Protein AF-A0A6P8ZLH0-F1 (afdb_monomer)

Mean predicted aligned error: 11.88 Å

Foldseek 3Di:
DDDDDDAFFKKDFDPQADPPPDPCQQHVVRAIWGFHDADDDPDPDGWTWTQGPVPSDIDIDHDDPPVVHDRIDTDDRPPPQCPDDPQQEDECQVVLQDPVSLVVVVVCLVVVVLRLHQEYHNQECVSPVVSSLVVLQSNQARHQEYEYEPHDPSSLVSNLPRPNHAYYAYAQDALVRVQSVLVSLNYQYYHYHHPPPRCPVDQDQHALHPSLHAYYADNDPPVSNVLNSLLSCLARYAEYEYAAALDPDRHDLCVLVSVLVSNRDNHAEYEHEQDDPPDPPHDHDPVSVVVSQVSNCVSCVVVVHNHHYYYPPPVVPVVPD

Structure (mmCIF, N/CA/C/O backbone):
data_AF-A0A6P8ZLH0-F1
#
_entry.id   AF-A0A6P8ZLH0-F1
#
loop_
_atom_site.group_PDB
_atom_site.id
_atom_site.type_symbol
_atom_site.label_atom_id
_atom_site.label_alt_id
_atom_site.label_comp_id
_atom_site.label_asym_id
_atom_site.label_entity_id
_atom_site.label_seq_id
_atom_site.pdbx_PDB_ins_code
_atom_site.Cartn_x
_atom_site.Cartn_y
_atom_site.Cartn_z
_atom_site.occupancy
_atom_site.B_iso_or_equiv
_atom_site.auth_seq_id
_atom_site.auth_comp_id
_atom_site.auth_asym_id
_atom_site.auth_atom_id
_atom_site.pdbx_PDB_model_num
ATOM 1 N N . MET A 1 1 ? 32.720 5.799 13.588 1.00 49.38 1 MET A N 1
ATOM 2 C CA . MET A 1 1 ? 33.892 5.180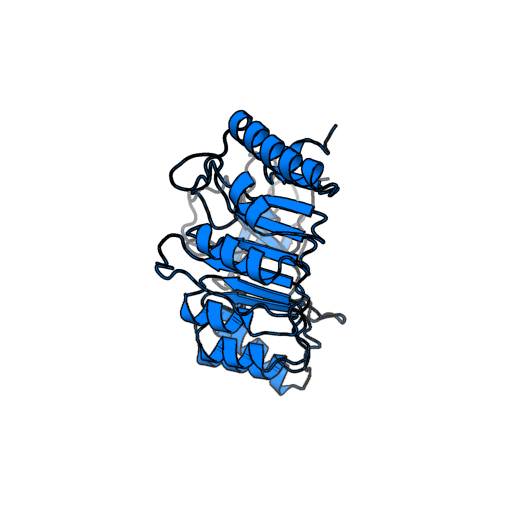 12.921 1.00 49.38 1 MET A CA 1
ATOM 3 C C . MET A 1 1 ? 34.046 5.779 11.532 1.00 49.38 1 MET A C 1
ATOM 5 O O . MET A 1 1 ? 33.046 5.903 10.840 1.00 49.38 1 MET A O 1
ATOM 9 N N . VAL A 1 2 ? 35.257 6.161 11.118 1.00 61.94 2 VAL A N 1
ATOM 10 C CA . VAL A 1 2 ? 35.507 6.667 9.755 1.00 61.94 2 VAL A CA 1
ATOM 11 C C . VAL A 1 2 ? 35.688 5.474 8.816 1.00 61.94 2 VAL A C 1
ATOM 13 O O . VAL A 1 2 ? 36.650 4.717 8.953 1.00 61.94 2 VAL A O 1
ATOM 16 N N . GLN A 1 3 ? 34.758 5.281 7.881 1.00 74.62 3 GLN A N 1
ATOM 17 C CA . GLN A 1 3 ? 34.846 4.210 6.890 1.00 74.62 3 GLN A CA 1
ATOM 18 C C . GLN A 1 3 ? 35.958 4.536 5.879 1.00 74.62 3 GLN A C 1
ATOM 20 O O . GLN A 1 3 ? 35.990 5.622 5.302 1.00 74.62 3 GLN A O 1
ATOM 25 N N . ARG A 1 4 ? 36.914 3.616 5.693 1.00 84.50 4 ARG A N 1
ATOM 26 C CA . ARG A 1 4 ? 38.024 3.790 4.739 1.00 84.50 4 ARG A CA 1
ATOM 27 C C . ARG A 1 4 ? 37.576 3.387 3.336 1.00 84.50 4 ARG A C 1
ATOM 29 O O . ARG A 1 4 ? 37.071 2.281 3.166 1.00 84.50 4 ARG A O 1
ATOM 36 N N . VAL A 1 5 ? 37.828 4.247 2.349 1.00 87.50 5 VAL A N 1
ATOM 37 C CA . VAL A 1 5 ? 37.671 3.922 0.922 1.00 87.50 5 VAL A CA 1
ATOM 38 C C . VAL A 1 5 ? 38.648 2.806 0.545 1.00 87.50 5 VAL A C 1
ATOM 40 O O . VAL A 1 5 ? 39.811 2.837 0.951 1.00 87.50 5 VAL A O 1
ATOM 43 N N . ARG A 1 6 ? 38.179 1.809 -0.208 1.00 92.38 6 ARG A N 1
ATOM 44 C CA . ARG A 1 6 ? 38.973 0.672 -0.701 1.00 92.38 6 ARG A CA 1
ATOM 45 C C . ARG A 1 6 ? 38.648 0.413 -2.171 1.00 92.38 6 ARG A C 1
ATOM 47 O O . ARG A 1 6 ? 37.628 0.887 -2.668 1.00 92.38 6 ARG A O 1
ATOM 54 N N . HIS A 1 7 ? 39.473 -0.382 -2.846 1.00 92.31 7 HIS A N 1
ATOM 55 C CA . HIS A 1 7 ? 39.123 -0.930 -4.157 1.00 92.31 7 HIS A CA 1
ATOM 56 C C . HIS A 1 7 ? 37.729 -1.589 -4.107 1.00 92.31 7 HIS A C 1
ATOM 58 O O . HIS A 1 7 ? 37.423 -2.330 -3.172 1.00 92.31 7 HIS A O 1
ATOM 64 N N . GLY A 1 8 ? 36.872 -1.283 -5.080 1.00 89.69 8 GLY A N 1
ATOM 65 C CA . GLY A 1 8 ? 35.478 -1.725 -5.152 1.00 89.69 8 GLY A CA 1
ATOM 66 C C . GLY A 1 8 ? 34.485 -0.921 -4.304 1.00 89.69 8 GLY A C 1
ATOM 67 O O . GLY A 1 8 ? 33.294 -1.216 -4.339 1.00 89.69 8 GLY A O 1
ATOM 68 N N . SER A 1 9 ? 34.927 0.087 -3.542 1.00 91.50 9 SER A N 1
ATOM 69 C CA . SER A 1 9 ? 34.003 0.988 -2.837 1.00 91.50 9 SER A CA 1
ATOM 70 C C . SER A 1 9 ? 33.141 1.783 -3.817 1.00 91.50 9 SER A C 1
ATOM 72 O O . SER A 1 9 ? 33.631 2.240 -4.852 1.00 91.50 9 SER A O 1
ATOM 74 N N . ARG A 1 10 ? 31.872 1.981 -3.450 1.00 91.81 10 ARG A N 1
ATOM 75 C CA . ARG A 1 10 ? 30.924 2.831 -4.173 1.00 91.81 10 ARG A CA 1
ATOM 76 C C . ARG A 1 10 ? 31.039 4.260 -3.672 1.00 91.81 10 ARG A C 1
ATOM 78 O O . ARG A 1 10 ? 31.053 4.508 -2.464 1.00 91.81 10 ARG A O 1
ATOM 85 N N . VAL A 1 11 ? 31.149 5.198 -4.598 1.00 91.38 11 VAL A N 1
ATOM 86 C CA . VAL A 1 11 ? 31.326 6.615 -4.290 1.00 91.38 11 VAL A CA 1
ATOM 87 C C . VAL A 1 11 ? 30.388 7.469 -5.129 1.00 91.38 11 VAL A C 1
ATOM 89 O O . VAL A 1 11 ? 30.012 7.112 -6.241 1.00 91.38 11 VAL A O 1
ATOM 92 N N . ALA A 1 12 ? 30.023 8.621 -4.586 1.00 90.00 12 ALA A N 1
ATOM 93 C CA . ALA A 1 12 ? 29.388 9.706 -5.321 1.00 90.00 12 ALA A CA 1
ATOM 94 C C . ALA A 1 12 ? 30.140 11.002 -5.029 1.00 90.00 12 ALA A C 1
ATOM 96 O O . ALA A 1 12 ? 30.943 11.065 -4.095 1.00 90.00 12 ALA A O 1
ATOM 97 N N . ARG A 1 13 ? 29.861 12.065 -5.783 1.00 85.94 13 ARG A N 1
ATOM 98 C CA . ARG A 1 13 ? 30.422 13.378 -5.456 1.00 85.94 13 ARG A CA 1
ATOM 99 C C . ARG A 1 13 ? 29.981 13.842 -4.067 1.00 85.94 13 ARG A C 1
ATOM 101 O O . ARG A 1 13 ? 28.820 13.678 -3.678 1.00 85.94 13 ARG A O 1
ATOM 108 N N . GLY A 1 14 ? 30.928 14.402 -3.317 1.00 78.38 14 GLY A N 1
ATOM 109 C CA . GLY A 1 14 ? 30.644 15.085 -2.059 1.00 78.38 14 GLY A CA 1
ATOM 110 C C . GLY A 1 14 ? 29.913 16.413 -2.284 1.00 78.38 14 GLY A C 1
ATOM 111 O O . GLY A 1 14 ? 29.962 16.987 -3.371 1.00 78.38 14 GLY A O 1
ATOM 112 N N . ARG A 1 15 ? 29.242 16.918 -1.240 1.00 68.06 15 ARG A N 1
ATOM 113 C CA . ARG A 1 15 ? 28.478 18.182 -1.281 1.00 68.06 15 ARG A CA 1
ATOM 114 C C . ARG A 1 15 ? 29.354 19.393 -1.634 1.00 68.06 15 ARG A C 1
ATOM 116 O O . ARG A 1 15 ? 28.874 20.321 -2.274 1.00 68.06 15 ARG A O 1
ATOM 123 N N . ASP A 1 16 ? 30.631 19.357 -1.261 1.00 64.75 16 ASP A N 1
ATOM 124 C CA . ASP A 1 16 ? 31.570 20.473 -1.441 1.00 64.75 16 ASP A CA 1
ATOM 125 C C . ASP A 1 16 ? 32.322 20.436 -2.778 1.00 64.75 16 ASP A C 1
ATOM 127 O O . ASP A 1 16 ? 33.256 21.216 -2.999 1.00 64.75 16 ASP A O 1
ATOM 131 N N . TRP A 1 17 ? 31.945 19.524 -3.678 1.00 68.06 17 TRP A N 1
ATOM 132 C CA . TRP A 1 17 ? 32.539 19.461 -5.001 1.00 68.06 17 TRP A CA 1
ATOM 133 C C . TRP A 1 17 ? 32.127 20.695 -5.816 1.00 68.06 17 TRP A C 1
ATOM 135 O O . TRP A 1 17 ? 30.945 20.940 -6.054 1.00 68.06 17 TRP A O 1
ATOM 145 N N . LYS A 1 18 ? 33.112 21.487 -6.252 1.00 62.62 18 LYS A N 1
ATOM 146 C CA . LYS A 1 18 ? 32.893 22.645 -7.125 1.00 62.62 18 LYS A CA 1
ATOM 147 C C . LYS A 1 18 ? 33.523 22.379 -8.495 1.00 62.62 18 LYS A C 1
ATOM 149 O O . LYS A 1 18 ? 34.690 21.996 -8.563 1.00 62.62 18 LYS A O 1
ATOM 154 N N . VAL A 1 19 ? 32.768 22.661 -9.563 1.00 57.41 19 VAL A N 1
ATOM 155 C CA . VAL A 1 19 ? 33.123 22.556 -11.001 1.00 57.41 19 VAL A CA 1
ATOM 156 C C . VAL A 1 19 ? 34.231 23.553 -11.394 1.00 57.41 19 VAL A C 1
ATOM 158 O O . VAL A 1 19 ? 34.094 24.292 -12.359 1.00 57.41 19 VAL A O 1
ATOM 161 N N . VAL A 1 20 ? 35.307 23.717 -10.625 1.00 52.84 20 VAL A N 1
ATOM 162 C CA . VAL A 1 20 ? 36.114 24.938 -10.810 1.00 52.84 20 VAL A CA 1
ATOM 163 C C . VAL A 1 20 ? 37.124 24.811 -11.949 1.00 52.84 20 VAL A C 1
ATOM 165 O O . VAL A 1 20 ? 37.502 25.841 -12.491 1.00 52.84 20 VAL A O 1
ATOM 168 N N . LYS A 1 21 ? 37.546 23.608 -12.380 1.00 57.59 21 LYS A N 1
ATOM 169 C CA . LYS A 1 21 ? 38.570 23.503 -13.449 1.00 57.59 21 LYS A CA 1
ATOM 170 C C . LYS A 1 21 ? 38.495 22.323 -14.428 1.00 57.59 21 LYS A C 1
ATOM 172 O O . LYS A 1 21 ? 39.197 22.368 -15.431 1.00 57.59 21 LYS A O 1
ATOM 177 N N . HIS A 1 22 ? 37.673 21.295 -14.201 1.00 57.41 22 HIS A N 1
ATOM 178 C CA . HIS A 1 22 ? 37.799 20.028 -14.950 1.00 57.41 22 HIS A CA 1
ATOM 179 C C . HIS A 1 22 ? 36.626 19.661 -15.876 1.00 57.41 22 HIS A C 1
ATOM 181 O O . HIS A 1 22 ? 36.596 18.555 -16.396 1.00 57.41 22 HIS A O 1
ATOM 187 N N . GLY A 1 23 ? 35.690 20.575 -16.159 1.00 61.25 23 GLY A N 1
ATOM 188 C CA . GLY A 1 23 ? 34.569 20.305 -17.077 1.00 61.25 23 GLY A CA 1
ATOM 189 C C . GLY A 1 23 ? 33.648 19.152 -16.633 1.00 61.25 23 GLY A C 1
ATOM 190 O O . GLY A 1 23 ? 33.834 18.548 -15.577 1.00 61.25 23 GLY A O 1
ATOM 191 N N . ASN A 1 24 ? 32.624 18.840 -17.436 1.00 66.62 24 ASN A N 1
ATOM 192 C CA . ASN A 1 24 ? 31.672 17.737 -17.195 1.00 66.62 24 ASN A CA 1
ATOM 193 C C . ASN A 1 24 ? 32.298 16.363 -17.503 1.00 66.62 24 ASN A C 1
ATOM 195 O O . ASN A 1 24 ? 31.833 15.616 -18.364 1.00 66.62 24 ASN A O 1
ATOM 199 N N . GLN A 1 25 ? 33.399 16.038 -16.834 1.00 65.12 25 GLN A N 1
ATOM 200 C CA . GLN A 1 25 ? 34.197 14.847 -17.112 1.00 65.12 25 GLN A CA 1
ATOM 201 C C . GLN A 1 25 ? 33.516 13.519 -16.728 1.00 65.12 25 GLN A C 1
ATOM 203 O O . GLN A 1 25 ? 33.896 12.478 -17.257 1.00 65.12 25 GLN A O 1
ATOM 208 N N . ASP A 1 26 ? 32.486 13.546 -15.888 1.00 67.50 26 ASP A N 1
ATOM 209 C CA . ASP A 1 26 ? 31.759 12.394 -15.328 1.00 67.50 26 ASP A CA 1
ATOM 210 C C . ASP A 1 26 ? 30.228 12.467 -15.530 1.00 67.50 26 ASP A C 1
ATOM 212 O O . ASP A 1 26 ? 29.477 11.665 -14.971 1.00 67.50 26 ASP A O 1
ATOM 216 N N . GLY A 1 27 ? 29.766 13.382 -16.391 1.00 63.81 27 GLY A N 1
ATOM 217 C CA . GLY A 1 27 ? 28.355 13.561 -16.750 1.00 63.81 27 GLY A CA 1
ATOM 218 C C . GLY A 1 27 ? 27.600 14.562 -15.864 1.00 63.81 27 GLY A C 1
ATOM 219 O O . GLY A 1 27 ? 28.046 14.938 -14.783 1.00 63.81 27 GLY A O 1
ATOM 220 N N . THR A 1 28 ? 26.437 15.024 -16.336 1.00 64.94 28 THR A N 1
ATOM 221 C CA . THR A 1 28 ? 25.589 15.991 -15.615 1.00 64.94 28 THR A CA 1
ATOM 222 C C . THR A 1 28 ? 24.181 15.417 -15.413 1.00 64.94 28 THR A C 1
ATOM 224 O O . THR A 1 28 ? 23.474 15.188 -16.397 1.00 64.94 28 THR A O 1
ATOM 227 N N . PRO A 1 29 ? 23.755 15.143 -14.165 1.00 61.19 29 PRO A N 1
ATOM 228 C CA . PRO A 1 29 ? 24.586 15.031 -12.963 1.00 61.19 29 PRO A CA 1
ATOM 229 C C . PRO A 1 29 ? 25.498 13.784 -13.016 1.00 61.19 29 PRO A C 1
ATOM 231 O O . PRO A 1 29 ? 25.186 12.823 -13.733 1.00 61.19 29 PRO A O 1
ATOM 234 N N . PRO A 1 30 ? 26.610 13.784 -12.263 1.00 68.50 30 PRO A N 1
ATOM 235 C CA . PRO A 1 30 ? 27.464 12.613 -12.118 1.00 68.50 30 PRO A CA 1
ATOM 236 C C . PRO A 1 30 ? 26.704 11.545 -11.327 1.00 68.50 30 PRO A C 1
ATOM 238 O O . PRO A 1 30 ? 26.239 11.794 -10.212 1.00 68.50 30 PRO A O 1
ATOM 241 N N . GLY A 1 31 ? 26.532 10.372 -11.935 1.00 82.75 31 GLY A N 1
ATOM 242 C CA . GLY A 1 31 ? 25.979 9.197 -11.259 1.00 82.75 31 GLY A CA 1
ATOM 243 C C . GLY A 1 31 ? 26.952 8.633 -10.213 1.00 82.75 31 GLY A C 1
ATOM 244 O O . GLY A 1 31 ? 27.991 9.236 -9.952 1.00 82.75 31 GLY A O 1
ATOM 245 N N . PRO A 1 32 ? 26.647 7.485 -9.594 1.00 91.06 32 PRO A N 1
ATOM 246 C CA . PRO A 1 32 ? 27.605 6.769 -8.756 1.00 91.06 32 PRO A CA 1
ATOM 247 C C . PRO A 1 32 ? 28.807 6.244 -9.565 1.00 91.06 32 PRO A C 1
ATOM 249 O O . PRO A 1 32 ? 28.770 6.141 -10.794 1.00 91.06 32 PRO A O 1
ATOM 252 N N . GLY A 1 33 ? 29.895 5.936 -8.861 1.00 92.38 33 GLY A N 1
ATOM 253 C CA . GLY A 1 33 ? 31.106 5.357 -9.435 1.00 92.38 33 GLY A CA 1
ATOM 254 C C . GLY A 1 33 ? 31.751 4.319 -8.524 1.00 92.38 33 GLY A C 1
ATOM 255 O O . GLY A 1 33 ? 31.468 4.237 -7.324 1.00 92.38 33 GLY A O 1
ATOM 256 N N . THR A 1 34 ? 32.642 3.521 -9.107 1.00 93.38 34 THR A N 1
ATOM 257 C CA . THR A 1 34 ? 33.358 2.438 -8.426 1.00 93.38 34 THR A CA 1
ATOM 258 C C . THR A 1 34 ? 34.843 2.750 -8.351 1.00 93.38 34 THR A C 1
ATOM 260 O O . THR A 1 34 ? 35.469 3.078 -9.358 1.00 93.38 34 THR A O 1
ATOM 263 N N . VAL A 1 35 ? 35.426 2.620 -7.161 1.00 93.38 35 VAL A N 1
ATOM 264 C CA . VAL A 1 35 ? 36.868 2.799 -6.958 1.00 93.38 35 VAL A CA 1
ATOM 265 C C . VAL A 1 35 ? 37.630 1.626 -7.580 1.00 93.38 35 VAL A C 1
ATOM 267 O O . VAL A 1 35 ? 37.523 0.502 -7.096 1.00 93.38 35 VAL A O 1
ATOM 270 N N . THR A 1 36 ? 38.416 1.876 -8.625 1.00 93.94 36 THR A N 1
ATOM 271 C CA . THR A 1 36 ? 39.188 0.858 -9.366 1.00 93.94 36 THR A CA 1
ATOM 272 C C . THR A 1 36 ? 40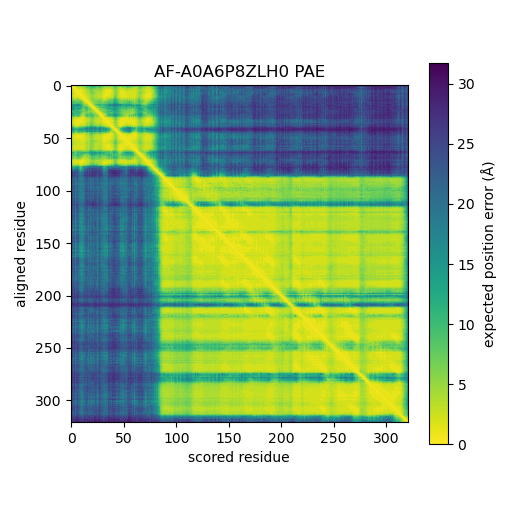.665 0.824 -9.003 1.00 93.94 36 THR A C 1
ATOM 274 O O . THR A 1 36 ? 41.344 -0.153 -9.291 1.00 93.94 36 THR A O 1
ATOM 277 N N . ALA A 1 37 ? 41.183 1.856 -8.341 1.00 93.19 37 ALA A N 1
ATOM 278 C CA . ALA A 1 37 ? 42.526 1.840 -7.776 1.00 93.19 37 ALA A CA 1
ATOM 279 C C . ALA A 1 37 ? 42.609 2.769 -6.564 1.00 93.19 37 ALA A C 1
ATOM 281 O O . ALA A 1 37 ? 41.914 3.784 -6.489 1.00 93.19 37 ALA A O 1
ATOM 282 N N . VAL A 1 38 ? 43.474 2.425 -5.612 1.00 91.88 38 VAL A N 1
ATOM 283 C CA . VAL A 1 38 ? 43.787 3.262 -4.449 1.00 91.88 38 VAL A CA 1
ATOM 284 C C . VAL A 1 38 ? 45.299 3.437 -4.409 1.00 91.88 38 VAL A C 1
ATOM 286 O O . VAL A 1 38 ? 46.027 2.462 -4.245 1.00 91.88 38 VAL A O 1
ATOM 289 N N . ALA A 1 39 ? 45.775 4.669 -4.581 1.00 88.75 39 ALA A N 1
ATOM 290 C CA . ALA A 1 39 ? 47.198 4.976 -4.510 1.00 88.75 39 ALA A CA 1
ATOM 291 C C . ALA A 1 39 ? 47.592 5.301 -3.064 1.00 88.75 39 ALA A C 1
ATOM 293 O O . ALA A 1 39 ? 47.089 6.250 -2.453 1.00 88.75 39 ALA A O 1
ATOM 294 N N . HIS A 1 40 ? 48.515 4.510 -2.520 1.00 79.50 40 HIS A N 1
ATOM 295 C CA . HIS A 1 40 ? 49.117 4.724 -1.208 1.00 79.50 40 HIS A CA 1
ATOM 296 C C . HIS A 1 40 ? 50.548 5.253 -1.392 1.00 79.50 40 HIS A C 1
ATOM 298 O O . HIS A 1 40 ? 51.503 4.493 -1.300 1.00 79.50 40 HIS A O 1
ATOM 304 N N . GLY A 1 41 ? 50.686 6.545 -1.712 1.00 68.38 41 GLY A N 1
ATOM 305 C CA . GLY A 1 41 ? 51.981 7.210 -1.926 1.00 68.38 41 GLY A CA 1
ATOM 306 C C . GLY A 1 41 ? 52.262 8.368 -0.958 1.00 68.38 41 GLY A C 1
ATOM 307 O O . GLY A 1 41 ? 51.342 8.898 -0.325 1.00 68.38 41 GLY A O 1
ATOM 308 N N . ASP A 1 42 ? 53.547 8.731 -0.864 1.00 54.09 42 ASP A N 1
ATOM 309 C CA . ASP A 1 42 ? 54.143 9.823 -0.068 1.00 54.09 42 ASP A CA 1
ATOM 310 C C . ASP A 1 42 ? 53.603 11.224 -0.491 1.00 54.09 42 ASP A C 1
ATOM 312 O O . ASP A 1 42 ? 52.806 11.298 -1.432 1.00 54.09 42 ASP A O 1
ATOM 316 N N . PRO A 1 43 ? 53.923 12.356 0.180 1.00 53.16 43 PRO A N 1
ATOM 317 C CA . PRO A 1 43 ? 52.982 13.354 0.730 1.00 53.16 43 PRO A CA 1
ATOM 318 C C . PRO A 1 43 ? 52.124 14.149 -0.278 1.00 53.16 43 PRO A C 1
ATOM 320 O O . PRO A 1 43 ? 51.317 14.986 0.132 1.00 53.16 43 PRO A O 1
ATOM 323 N N . ILE A 1 44 ? 52.306 13.917 -1.577 1.00 54.75 44 ILE A N 1
ATOM 324 C CA . ILE A 1 44 ? 51.694 14.635 -2.699 1.00 54.75 44 ILE A CA 1
ATOM 325 C C . ILE A 1 44 ? 50.602 13.793 -3.397 1.00 54.75 44 ILE A C 1
ATOM 327 O O . ILE A 1 44 ? 49.778 14.357 -4.108 1.00 54.75 44 ILE A O 1
ATOM 331 N N . GLY A 1 45 ? 50.514 12.473 -3.168 1.00 59.56 45 GLY A N 1
ATOM 332 C CA . GLY A 1 45 ? 49.747 11.590 -4.064 1.00 59.56 45 GLY A CA 1
ATOM 333 C C . GLY A 1 45 ? 48.761 10.600 -3.440 1.00 59.56 45 GLY A C 1
ATOM 334 O O . GLY A 1 45 ? 48.609 9.508 -3.980 1.00 59.56 45 GLY A O 1
ATOM 335 N N . LYS A 1 46 ? 48.084 10.914 -2.325 1.00 81.94 46 LYS A N 1
ATOM 336 C CA . LYS A 1 46 ? 46.973 10.060 -1.853 1.00 81.94 46 LYS A CA 1
ATOM 337 C C . LYS A 1 46 ? 45.739 10.305 -2.713 1.00 81.94 46 LYS A C 1
ATOM 339 O O . LYS A 1 46 ? 45.129 11.371 -2.630 1.00 81.94 46 LYS A O 1
ATOM 344 N N . GLY A 1 47 ? 45.352 9.311 -3.505 1.00 88.88 47 GLY A N 1
ATOM 345 C CA . GLY A 1 47 ? 44.201 9.422 -4.389 1.00 88.88 47 GLY A CA 1
ATOM 346 C C . GLY A 1 47 ? 43.506 8.099 -4.662 1.00 88.88 47 GLY A C 1
ATOM 347 O O . GLY A 1 47 ? 44.032 7.020 -4.382 1.00 88.88 47 GLY A O 1
ATOM 348 N N . VAL A 1 48 ? 42.297 8.200 -5.199 1.00 91.62 48 VAL A N 1
ATOM 349 C CA . VAL A 1 48 ? 41.502 7.063 -5.660 1.00 91.62 48 VAL A CA 1
ATOM 350 C C . VAL A 1 48 ? 41.142 7.259 -7.119 1.00 91.62 48 VAL A C 1
ATOM 352 O O . VAL A 1 48 ? 40.737 8.345 -7.530 1.00 91.62 48 VAL A O 1
ATOM 355 N N . GLN A 1 49 ? 41.291 6.200 -7.899 1.00 92.19 49 GLN A N 1
ATOM 356 C CA . GLN A 1 49 ? 40.796 6.144 -9.261 1.00 92.19 49 GLN A CA 1
ATOM 357 C C . GLN A 1 49 ? 39.355 5.640 -9.223 1.00 92.19 49 GLN A C 1
ATOM 359 O O . GLN A 1 49 ? 39.080 4.619 -8.591 1.00 92.19 49 GLN A O 1
ATOM 364 N N . VAL A 1 50 ? 38.439 6.353 -9.871 1.00 92.19 50 VAL A N 1
ATOM 365 C CA . VAL A 1 50 ? 37.013 6.019 -9.922 1.00 92.19 50 VAL A CA 1
ATOM 366 C C . VAL A 1 50 ? 36.587 5.868 -11.371 1.00 92.19 50 VAL A C 1
ATOM 368 O O . VAL A 1 50 ? 36.838 6.753 -12.186 1.00 92.19 50 VAL A O 1
ATOM 371 N N . THR A 1 51 ? 35.909 4.765 -11.666 1.00 92.25 51 THR A N 1
ATOM 372 C CA . THR A 1 51 ? 35.176 4.572 -12.921 1.00 92.25 51 THR A CA 1
ATOM 373 C C . THR A 1 51 ? 33.714 4.925 -12.688 1.00 92.25 51 THR A C 1
ATOM 375 O O . THR A 1 51 ? 33.085 4.359 -11.794 1.00 92.25 51 THR A O 1
ATOM 378 N N . TRP A 1 52 ? 33.179 5.877 -13.451 1.00 89.69 52 TRP A N 1
ATOM 379 C CA . TRP A 1 52 ? 31.801 6.349 -13.287 1.00 89.69 52 TRP A CA 1
ATOM 380 C C . TRP A 1 52 ? 30.820 5.520 -14.102 1.00 89.69 52 TRP A C 1
ATOM 382 O O . TRP A 1 52 ? 30.965 5.428 -15.320 1.00 89.69 52 TRP A O 1
ATOM 392 N N . ASP A 1 53 ? 29.776 5.007 -13.455 1.00 85.94 53 ASP A N 1
ATOM 393 C CA . ASP A 1 53 ? 28.849 4.043 -14.058 1.00 85.94 53 ASP A CA 1
ATOM 394 C C . ASP A 1 53 ? 28.182 4.587 -15.324 1.00 85.94 53 ASP A C 1
ATOM 396 O O . ASP A 1 53 ? 28.071 3.897 -16.330 1.00 85.94 53 ASP A O 1
ATOM 400 N N . ARG A 1 54 ? 27.783 5.864 -15.296 1.00 79.50 54 ARG A N 1
ATOM 401 C CA . ARG A 1 54 ? 27.043 6.495 -16.395 1.00 79.50 54 ARG A CA 1
ATOM 402 C C . ARG A 1 54 ? 27.886 6.721 -17.650 1.00 79.50 54 ARG A C 1
ATOM 404 O O . ARG A 1 54 ? 27.339 6.790 -18.743 1.00 79.50 54 ARG A O 1
ATOM 411 N N . THR A 1 55 ? 29.190 6.942 -17.496 1.00 82.50 55 THR A N 1
ATOM 412 C CA . THR A 1 55 ? 30.046 7.385 -18.612 1.00 82.50 55 THR A CA 1
ATOM 413 C C . THR A 1 55 ? 31.145 6.394 -18.966 1.00 82.50 55 THR A C 1
ATOM 415 O O . THR A 1 55 ? 31.797 6.573 -19.990 1.00 82.50 55 THR A O 1
ATOM 418 N N . GLY A 1 56 ? 31.413 5.406 -18.106 1.00 86.00 56 GLY A N 1
ATOM 419 C CA . GLY A 1 56 ? 32.575 4.521 -18.202 1.00 86.00 56 GLY A CA 1
ATOM 420 C C . GLY A 1 56 ? 33.921 5.238 -18.046 1.00 86.00 56 GLY A C 1
ATOM 421 O O . GLY A 1 56 ? 34.969 4.599 -18.111 1.00 86.00 56 GLY A O 1
ATOM 422 N N . LYS A 1 57 ? 33.929 6.564 -17.848 1.00 86.62 57 LYS A N 1
ATOM 423 C CA . LYS A 1 57 ? 35.158 7.350 -17.754 1.00 86.62 57 LYS A CA 1
ATOM 424 C C . LYS A 1 57 ? 35.832 7.126 -16.412 1.00 86.62 57 LYS A C 1
ATOM 426 O O . LYS A 1 57 ? 35.177 7.033 -15.372 1.00 86.62 57 LYS A O 1
ATOM 431 N N . VAL A 1 58 ? 37.157 7.098 -16.465 1.00 88.81 58 VAL A N 1
ATOM 432 C CA . VAL A 1 58 ? 38.026 6.836 -15.325 1.00 88.81 58 VAL A CA 1
ATOM 433 C C . VAL A 1 58 ? 38.737 8.122 -14.928 1.00 88.81 58 VAL A C 1
ATOM 435 O O . VAL A 1 58 ? 39.434 8.712 -15.751 1.00 88.81 58 VAL A O 1
ATOM 438 N N . HIS A 1 59 ? 38.587 8.540 -13.671 1.00 89.38 59 HIS A N 1
ATOM 439 C CA . HIS A 1 59 ? 39.181 9.776 -13.149 1.00 89.38 59 HIS A CA 1
ATOM 440 C C . HIS A 1 59 ? 39.883 9.551 -11.817 1.00 89.38 59 HIS A C 1
ATOM 442 O O . HIS A 1 59 ? 39.476 8.706 -11.022 1.00 89.38 59 HIS A O 1
ATOM 448 N N . TRP A 1 60 ? 40.937 10.326 -11.571 1.00 89.19 60 TRP A N 1
ATOM 449 C CA . TRP A 1 60 ? 41.671 10.323 -10.309 1.00 89.19 60 TRP A CA 1
ATOM 450 C C . TRP A 1 60 ? 41.186 11.450 -9.401 1.00 89.19 60 TRP A C 1
ATOM 452 O O . TRP A 1 60 ? 41.103 12.601 -9.821 1.00 89.19 60 TRP A O 1
ATOM 462 N N . TYR A 1 61 ? 40.909 11.108 -8.147 1.00 86.12 61 TYR A N 1
ATOM 463 C CA . TYR A 1 61 ? 40.449 12.029 -7.111 1.00 86.12 61 TYR A CA 1
ATOM 464 C C . TYR A 1 61 ? 41.440 12.064 -5.965 1.00 86.12 61 TYR A C 1
ATOM 466 O O . TYR A 1 61 ? 41.975 11.027 -5.564 1.00 86.12 61 TYR A O 1
ATOM 474 N N . SER A 1 62 ? 41.666 13.253 -5.415 1.00 82.69 62 SER A N 1
ATOM 475 C CA . SER A 1 62 ? 42.600 13.435 -4.309 1.00 82.69 62 SER A CA 1
ATOM 476 C C . SER A 1 62 ? 41.891 13.199 -2.978 1.00 82.69 62 SER A C 1
ATOM 478 O O . SER A 1 62 ? 40.876 13.818 -2.668 1.00 82.69 62 SER A O 1
ATOM 480 N N . MET A 1 63 ? 42.449 12.317 -2.148 1.00 73.25 63 MET A N 1
ATOM 481 C CA . MET A 1 63 ? 41.905 11.969 -0.835 1.00 73.25 63 MET A CA 1
ATOM 482 C C . MET A 1 63 ? 42.798 12.574 0.252 1.00 73.25 63 MET A C 1
ATOM 484 O O . MET A 1 63 ? 43.740 11.936 0.726 1.00 73.25 63 MET A O 1
ATOM 488 N N . GLY A 1 64 ? 42.534 13.824 0.646 1.00 61.84 64 GLY A N 1
ATOM 489 C CA . GLY A 1 64 ? 43.389 14.547 1.594 1.00 61.84 64 GLY A CA 1
ATOM 490 C C . GLY A 1 64 ? 42.634 15.470 2.548 1.00 61.84 64 GLY A C 1
ATOM 491 O O . GLY A 1 64 ? 41.790 16.257 2.137 1.00 61.84 64 GLY A O 1
ATOM 492 N N . CYS A 1 65 ? 42.989 15.432 3.839 1.00 54.53 65 CYS A N 1
ATOM 493 C CA . CYS A 1 65 ? 42.399 16.292 4.874 1.00 54.53 65 CYS A CA 1
ATOM 494 C C . CYS A 1 65 ? 42.815 17.771 4.775 1.00 54.53 65 CYS A C 1
ATOM 496 O O . CYS A 1 65 ? 42.200 18.615 5.425 1.00 54.53 65 CYS A O 1
ATOM 498 N N . ARG A 1 66 ? 43.846 18.097 3.975 1.00 57.53 66 ARG A N 1
ATOM 499 C CA . ARG A 1 66 ? 44.489 19.425 3.967 1.00 57.53 66 ARG A CA 1
ATOM 500 C C . ARG A 1 66 ? 43.536 20.568 3.615 1.00 57.53 66 ARG A C 1
ATOM 502 O O . ARG A 1 66 ? 43.767 21.688 4.046 1.00 57.53 66 ARG A O 1
ATOM 509 N N . THR A 1 67 ? 42.467 20.301 2.868 1.00 58.97 67 THR A N 1
ATOM 510 C CA . THR A 1 67 ? 41.535 21.339 2.403 1.00 58.97 67 THR A CA 1
ATOM 511 C C . THR A 1 67 ? 40.151 21.268 3.051 1.00 58.97 67 THR A C 1
ATOM 513 O O . THR A 1 67 ? 39.292 22.063 2.683 1.00 58.97 67 THR A O 1
ATOM 516 N N . ARG A 1 68 ? 39.900 20.330 3.986 1.00 63.03 68 ARG A N 1
ATOM 517 C CA . ARG A 1 68 ? 38.554 19.958 4.493 1.00 63.03 68 ARG A CA 1
ATOM 518 C C . ARG A 1 68 ? 37.523 19.595 3.405 1.00 63.03 68 ARG A C 1
ATOM 520 O O . ARG A 1 68 ? 36.365 19.366 3.731 1.00 63.03 68 ARG A O 1
ATOM 527 N N . LYS A 1 69 ? 37.916 19.511 2.131 1.00 64.25 69 LYS A N 1
ATOM 528 C CA . LYS A 1 69 ? 37.016 19.203 1.016 1.00 64.25 69 LYS A CA 1
ATOM 529 C C . LYS A 1 69 ? 37.015 17.702 0.767 1.00 64.25 69 LYS A C 1
ATOM 531 O O . LYS A 1 69 ? 38.050 17.126 0.449 1.00 64.25 69 LYS A O 1
ATOM 536 N N . CYS A 1 70 ? 35.851 17.077 0.899 1.00 68.81 70 CYS A N 1
ATOM 537 C CA . CYS A 1 70 ? 35.655 15.687 0.499 1.00 68.81 70 CYS A CA 1
ATOM 538 C C . CYS A 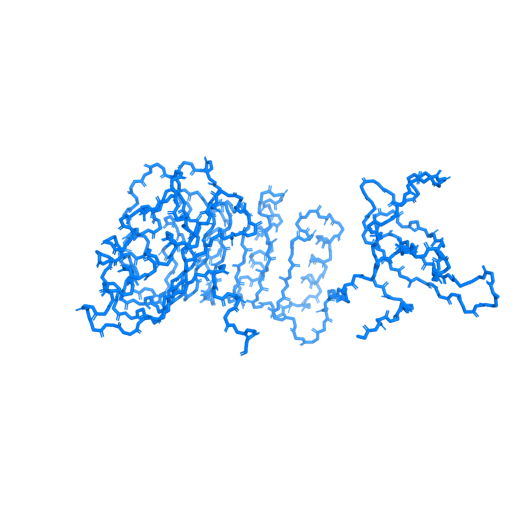1 70 ? 35.156 15.671 -0.950 1.00 68.81 70 CYS A C 1
ATOM 540 O O . CYS A 1 70 ? 33.972 15.900 -1.193 1.00 68.81 70 CYS A O 1
ATOM 542 N N . GLU A 1 71 ? 36.048 15.432 -1.918 1.00 76.75 71 GLU A N 1
ATOM 543 C CA . GLU A 1 71 ? 35.667 15.347 -3.341 1.00 76.75 71 GLU A CA 1
ATOM 544 C C . GLU A 1 71 ? 34.672 14.204 -3.591 1.00 76.75 71 GLU A C 1
ATOM 546 O O . GLU A 1 71 ? 33.754 14.328 -4.405 1.00 76.75 71 GLU A O 1
ATOM 551 N N . LEU A 1 72 ? 34.811 13.121 -2.824 1.00 85.44 72 LEU A N 1
ATOM 552 C CA . LEU A 1 72 ? 33.972 11.934 -2.886 1.00 85.44 72 LEU A CA 1
ATOM 553 C C . LEU A 1 72 ? 33.339 11.652 -1.522 1.00 85.44 72 LEU A C 1
ATOM 555 O O . LEU A 1 72 ? 33.994 11.747 -0.482 1.00 85.44 72 LEU A O 1
ATOM 559 N N . ARG A 1 73 ? 32.067 11.253 -1.536 1.00 86.94 73 ARG A N 1
ATOM 560 C CA . ARG A 1 73 ? 31.395 10.606 -0.409 1.00 86.94 73 ARG A CA 1
ATOM 561 C C . ARG A 1 73 ? 31.319 9.111 -0.678 1.00 86.94 73 ARG A C 1
ATOM 563 O O . ARG A 1 73 ? 30.966 8.707 -1.786 1.00 86.94 73 ARG A O 1
ATOM 570 N N . LEU A 1 74 ? 31.621 8.302 0.334 1.00 86.50 74 LEU A N 1
ATOM 571 C CA . LEU A 1 74 ? 31.261 6.892 0.297 1.00 86.50 74 LEU A CA 1
ATOM 572 C C . LEU A 1 74 ? 29.744 6.812 0.234 1.00 86.50 74 LEU A C 1
ATOM 574 O O . LEU A 1 74 ? 29.044 7.396 1.063 1.00 86.50 74 LEU A O 1
ATOM 578 N N . LEU A 1 75 ? 29.251 6.109 -0.771 1.00 82.19 75 LEU A N 1
ATOM 579 C CA . LEU A 1 75 ? 27.902 5.601 -0.687 1.00 82.19 75 LEU A CA 1
ATOM 580 C C . LEU A 1 75 ? 27.919 4.492 0.373 1.00 82.19 75 LEU A C 1
ATOM 582 O O . LEU A 1 75 ? 28.969 3.864 0.583 1.00 82.19 75 LEU A O 1
ATOM 586 N N . PRO A 1 76 ? 26.789 4.234 1.055 1.00 76.00 76 PRO A N 1
ATOM 587 C CA . PRO A 1 76 ? 26.622 2.965 1.752 1.00 76.00 76 PRO A CA 1
ATOM 588 C C . PRO A 1 76 ? 27.095 1.857 0.808 1.00 76.00 76 PRO A C 1
ATOM 590 O O . PRO A 1 76 ? 26.940 2.038 -0.404 1.00 76.00 76 PRO A O 1
ATOM 593 N N . PRO A 1 77 ? 27.711 0.763 1.293 1.00 65.12 77 PRO A N 1
ATOM 594 C CA . PRO A 1 77 ? 27.942 -0.388 0.438 1.00 65.12 77 PRO A CA 1
ATOM 595 C C . PRO A 1 77 ? 26.591 -0.722 -0.183 1.00 65.12 77 PRO A C 1
ATOM 597 O O . PRO A 1 77 ? 25.710 -1.246 0.497 1.00 65.12 77 PRO A O 1
ATOM 600 N N . GLU A 1 78 ? 26.394 -0.297 -1.436 1.00 50.22 78 GLU A N 1
ATOM 601 C CA . GLU A 1 78 ? 25.216 -0.666 -2.181 1.00 50.22 78 GLU A CA 1
ATOM 602 C C . GLU A 1 78 ? 25.261 -2.176 -2.120 1.00 50.22 78 GLU A C 1
ATOM 604 O O . GLU A 1 78 ? 26.316 -2.787 -2.353 1.00 50.22 78 GLU A O 1
ATOM 609 N N . LEU A 1 79 ? 24.137 -2.753 -1.702 1.00 40.12 79 LEU A N 1
ATOM 610 C CA . LEU A 1 79 ? 23.796 -4.106 -2.062 1.00 40.12 79 LEU A CA 1
ATOM 611 C C . LEU A 1 79 ? 24.275 -4.233 -3.507 1.00 40.12 79 LEU A C 1
ATOM 613 O O . LEU A 1 79 ? 23.664 -3.674 -4.419 1.00 40.12 79 LEU A O 1
ATOM 617 N N . LYS A 1 80 ? 25.397 -4.938 -3.730 1.00 37.09 80 LYS A N 1
ATOM 618 C CA . LYS A 1 80 ? 25.617 -5.571 -5.028 1.00 37.09 80 LYS A CA 1
ATOM 619 C C . 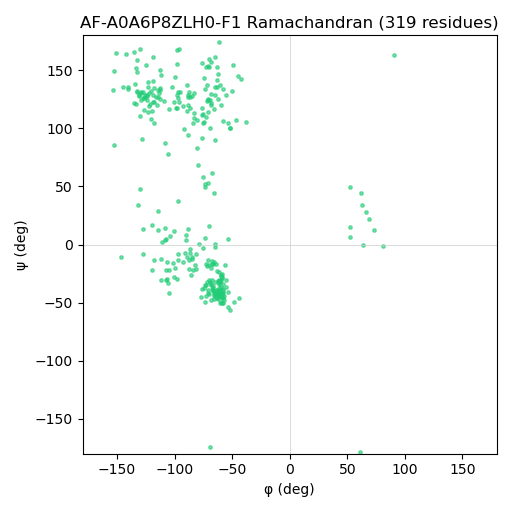LYS A 1 80 ? 24.250 -6.165 -5.372 1.00 37.09 80 LYS A C 1
ATOM 621 O O . LYS A 1 80 ? 23.609 -6.630 -4.421 1.00 37.09 80 LYS A O 1
ATOM 626 N N . PRO A 1 81 ? 23.766 -6.168 -6.626 1.00 39.41 81 PRO A N 1
ATOM 627 C CA . PRO A 1 81 ? 22.681 -7.075 -6.956 1.00 39.41 81 PRO A CA 1
ATOM 628 C C . PRO A 1 81 ? 23.175 -8.433 -6.471 1.00 39.41 81 PRO A C 1
ATOM 630 O O . PRO A 1 81 ? 24.119 -9.007 -7.018 1.00 39.41 81 PRO A O 1
ATOM 633 N N . HIS A 1 82 ? 22.689 -8.831 -5.296 1.00 38.53 82 HIS A N 1
ATOM 634 C CA . HIS A 1 82 ? 23.180 -9.974 -4.580 1.00 38.53 82 HIS A CA 1
ATOM 635 C C . HIS A 1 82 ? 22.458 -11.060 -5.327 1.00 38.53 82 HIS A C 1
ATOM 637 O O . HIS A 1 82 ? 21.422 -11.553 -4.898 1.00 38.53 82 HIS A O 1
ATOM 643 N N . ILE A 1 83 ? 23.042 -11.456 -6.453 1.00 44.59 83 ILE A N 1
ATOM 644 C CA . ILE A 1 83 ? 22.832 -12.774 -7.009 1.00 44.59 83 ILE A CA 1
ATOM 645 C C . ILE A 1 83 ? 23.576 -13.748 -6.070 1.00 44.59 83 ILE A C 1
ATOM 647 O O . ILE A 1 83 ? 24.485 -14.469 -6.453 1.00 44.59 83 ILE A O 1
ATOM 651 N N . GLY A 1 84 ? 23.280 -13.659 -4.773 1.00 37.72 84 GLY A N 1
ATOM 652 C CA . GLY A 1 84 ? 23.804 -14.455 -3.679 1.00 37.72 84 GLY A CA 1
ATOM 653 C C . GLY A 1 84 ? 22.658 -15.293 -3.138 1.00 37.72 84 GLY A C 1
ATOM 654 O O . GLY A 1 84 ? 21.504 -14.895 -3.244 1.00 37.72 84 GLY A O 1
ATOM 655 N N . ALA A 1 85 ? 22.984 -16.465 -2.612 1.00 42.44 85 ALA A N 1
ATOM 656 C CA . ALA A 1 85 ? 22.143 -17.653 -2.444 1.00 42.44 85 ALA A CA 1
ATOM 657 C C . ALA A 1 85 ? 20.780 -17.531 -1.710 1.00 42.44 85 ALA A C 1
ATOM 659 O O . ALA A 1 85 ? 20.109 -18.545 -1.548 1.00 42.44 85 ALA A O 1
ATOM 660 N N . ASP A 1 86 ? 20.324 -16.339 -1.315 1.00 48.84 86 ASP A N 1
ATOM 661 C CA . ASP A 1 86 ? 19.028 -16.110 -0.663 1.00 48.84 86 ASP A CA 1
ATOM 662 C C . ASP A 1 86 ? 18.232 -14.962 -1.335 1.00 48.84 86 ASP A C 1
ATOM 664 O O . ASP A 1 86 ? 17.718 -14.055 -0.680 1.00 48.84 86 ASP A O 1
ATOM 668 N N . GLN A 1 87 ? 18.144 -14.990 -2.677 1.00 60.50 87 GLN A N 1
ATOM 669 C CA . GLN A 1 87 ? 17.400 -14.040 -3.536 1.00 60.50 87 GLN A CA 1
ATOM 670 C C . GLN A 1 87 ? 15.877 -14.138 -3.364 1.00 60.50 87 GLN A C 1
ATOM 672 O O . GLN A 1 87 ? 15.130 -14.451 -4.292 1.00 60.50 87 GLN A O 1
ATOM 677 N N . LYS A 1 88 ? 15.387 -13.877 -2.157 1.00 83.38 88 LYS A N 1
ATOM 678 C CA . LYS A 1 88 ? 13.951 -13.745 -1.910 1.00 83.38 88 LYS A CA 1
ATOM 679 C C . LYS A 1 88 ? 13.441 -12.359 -2.294 1.00 83.38 88 LYS A C 1
ATOM 681 O O . LYS A 1 88 ? 12.250 -12.244 -2.540 1.00 83.38 88 LYS A O 1
ATOM 686 N N . LEU A 1 89 ? 14.304 -11.346 -2.383 1.00 90.38 89 LEU A N 1
ATOM 687 C CA . LEU A 1 89 ? 13.940 -9.967 -2.708 1.00 90.38 89 LEU A CA 1
ATOM 688 C C . LEU A 1 89 ? 14.731 -9.473 -3.918 1.00 90.38 89 LEU A C 1
ATOM 690 O O . LEU A 1 89 ? 15.956 -9.568 -3.927 1.00 90.38 89 LEU A O 1
ATOM 694 N N . ILE A 1 90 ? 14.027 -8.927 -4.908 1.00 89.94 90 ILE A N 1
ATOM 695 C CA . ILE A 1 90 ? 14.615 -8.226 -6.050 1.00 89.94 90 ILE A CA 1
ATOM 696 C C . ILE A 1 90 ? 13.975 -6.844 -6.144 1.00 89.94 90 ILE A C 1
ATOM 698 O O . ILE A 1 90 ? 12.753 -6.722 -6.185 1.00 89.94 90 ILE A O 1
ATOM 702 N N . ASP A 1 91 ? 14.811 -5.812 -6.186 1.00 90.12 91 ASP A N 1
ATOM 703 C CA . ASP A 1 91 ? 14.403 -4.445 -6.496 1.00 90.12 91 ASP A CA 1
ATOM 704 C C . ASP A 1 91 ? 14.683 -4.171 -7.977 1.00 90.12 91 ASP A C 1
ATOM 706 O O . ASP A 1 91 ? 15.828 -4.246 -8.429 1.00 90.12 91 ASP A O 1
ATOM 710 N N . VAL A 1 92 ? 13.620 -3.902 -8.735 1.00 91.62 92 VAL A N 1
ATOM 711 C CA . VAL A 1 92 ? 13.662 -3.661 -10.182 1.00 91.62 92 VAL A CA 1
ATOM 712 C C . VAL A 1 92 ? 13.409 -2.193 -10.538 1.00 91.62 92 VAL A C 1
ATOM 714 O O . VAL A 1 92 ? 13.222 -1.879 -11.717 1.00 91.62 92 VAL A O 1
ATOM 717 N N . SER A 1 93 ? 13.475 -1.281 -9.558 1.00 89.81 93 SER A N 1
ATOM 718 C CA . SER A 1 93 ? 13.292 0.164 -9.769 1.00 89.81 93 SER A CA 1
ATOM 719 C C . SER A 1 93 ? 14.205 0.675 -10.877 1.00 89.81 93 SER A C 1
ATOM 721 O O . SER A 1 93 ? 13.741 1.166 -11.902 1.00 89.81 93 SER A O 1
ATOM 723 N N . SER A 1 94 ? 15.515 0.452 -10.740 1.00 87.19 94 SER A N 1
ATOM 724 C CA . SER A 1 94 ? 16.506 0.866 -11.741 1.00 87.19 94 SER A CA 1
ATOM 725 C C . SER A 1 94 ? 16.380 0.100 -13.060 1.00 87.19 94 SER A C 1
ATOM 727 O O . SER A 1 94 ? 16.683 0.651 -14.117 1.00 87.19 94 SER A O 1
ATOM 729 N N . MET A 1 95 ? 15.931 -1.161 -13.013 1.00 90.06 95 MET A N 1
ATOM 730 C CA . MET A 1 95 ? 15.806 -2.011 -14.204 1.00 90.06 95 MET A CA 1
ATOM 731 C C . MET A 1 95 ? 14.692 -1.528 -15.130 1.00 90.06 95 MET A C 1
ATOM 733 O O . MET A 1 95 ? 14.823 -1.620 -16.347 1.00 90.06 95 MET A O 1
ATOM 737 N N . SER A 1 96 ? 13.632 -0.955 -14.560 1.00 89.88 96 SER A N 1
ATOM 738 C CA . SER A 1 96 ? 12.505 -0.432 -15.332 1.00 89.88 96 SER A CA 1
ATOM 739 C C . SER A 1 96 ? 12.930 0.685 -16.299 1.00 89.88 96 SER A C 1
ATOM 741 O O . SER A 1 96 ? 12.391 0.779 -17.400 1.00 89.88 96 SER A O 1
ATOM 743 N N . PHE A 1 97 ? 13.950 1.477 -15.939 1.00 87.19 97 PHE A N 1
ATOM 744 C CA . PHE A 1 97 ? 14.429 2.624 -16.724 1.00 87.19 97 PHE A CA 1
ATOM 745 C C . PHE A 1 97 ? 15.635 2.337 -17.630 1.00 87.19 97 PHE A C 1
ATOM 747 O O . PHE A 1 97 ? 15.965 3.174 -18.467 1.00 87.19 97 PHE A O 1
ATOM 754 N N . GLN A 1 98 ? 16.329 1.207 -17.459 1.00 87.56 98 GLN A N 1
ATOM 755 C CA . GLN A 1 98 ? 17.612 0.947 -18.125 1.00 87.56 98 GLN A CA 1
ATOM 756 C C . GLN A 1 98 ? 17.541 -0.293 -19.015 1.00 87.56 98 GLN A C 1
ATOM 758 O O . GLN A 1 98 ? 17.405 -1.414 -18.522 1.00 87.56 98 GLN A O 1
ATOM 763 N N . THR A 1 99 ? 17.683 -0.103 -20.328 1.00 86.69 99 THR A N 1
ATOM 764 C CA . THR A 1 99 ? 17.620 -1.180 -21.329 1.00 86.69 99 THR A CA 1
ATOM 765 C C . THR A 1 99 ? 18.656 -2.274 -21.071 1.00 86.69 99 THR A C 1
ATOM 767 O O . THR A 1 99 ? 18.343 -3.456 -21.199 1.00 86.69 99 THR A O 1
ATOM 770 N N . GLU A 1 100 ? 19.871 -1.922 -20.642 1.00 81.88 100 GLU A N 1
ATOM 771 C CA . GLU A 1 100 ? 20.919 -2.903 -20.343 1.00 81.88 100 GLU A CA 1
ATOM 772 C C . GLU A 1 100 ? 20.522 -3.821 -19.180 1.00 81.88 100 GLU A C 1
ATOM 774 O O . GLU A 1 100 ? 20.757 -5.029 -19.224 1.00 81.88 100 GLU A O 1
ATOM 779 N N . MET A 1 101 ? 19.867 -3.267 -18.157 1.00 83.19 101 MET A N 1
ATOM 780 C CA . MET A 1 101 ? 19.424 -4.027 -16.989 1.00 83.19 101 MET A CA 1
ATOM 781 C C . MET A 1 101 ? 18.249 -4.953 -17.327 1.00 83.19 101 MET A C 1
ATOM 783 O O . MET A 1 101 ? 18.175 -6.059 -16.791 1.00 83.19 101 MET A O 1
ATOM 787 N N . LYS A 1 102 ? 17.368 -4.568 -18.259 1.00 87.88 102 LYS A N 1
ATOM 788 C CA . LYS A 1 102 ? 16.295 -5.451 -18.755 1.00 87.88 102 LYS A CA 1
ATOM 789 C C . LYS A 1 102 ? 16.858 -6.731 -19.373 1.00 87.88 102 LYS A C 1
ATOM 791 O O . LYS A 1 102 ? 16.384 -7.820 -19.053 1.00 87.88 102 LYS A O 1
ATOM 796 N N . SER A 1 103 ? 17.932 -6.617 -20.156 1.00 84.94 103 SER A N 1
ATOM 797 C CA . SER A 1 103 ? 18.627 -7.771 -20.743 1.00 84.94 103 SER A CA 1
ATOM 798 C C . SER A 1 103 ? 19.189 -8.727 -19.685 1.00 84.94 103 SER A C 1
ATOM 800 O O . SER A 1 103 ? 19.202 -9.938 -19.899 1.00 84.94 103 SER A O 1
ATOM 802 N N . ILE A 1 104 ? 19.607 -8.216 -18.518 1.00 84.44 104 ILE A N 1
ATOM 803 C CA . ILE A 1 104 ? 20.060 -9.057 -17.398 1.00 84.44 104 ILE A CA 1
ATOM 804 C C . ILE A 1 104 ? 18.900 -9.899 -16.857 1.00 84.44 104 ILE A C 1
ATOM 806 O O . ILE A 1 104 ? 19.079 -11.100 -16.657 1.00 84.44 104 ILE A O 1
ATOM 810 N N . TRP A 1 105 ? 17.710 -9.311 -16.676 1.00 85.44 105 TRP A N 1
ATOM 811 C CA . TRP A 1 105 ? 16.516 -10.066 -16.269 1.00 85.44 105 TRP A CA 1
ATOM 812 C C . TRP A 1 105 ? 16.194 -11.176 -17.270 1.00 85.44 105 TRP A C 1
ATOM 814 O O . TRP A 1 105 ? 16.055 -12.340 -16.890 1.00 85.44 105 TRP A O 1
ATOM 824 N N . GLU A 1 106 ? 16.133 -10.836 -18.559 1.00 86.62 106 GLU A N 1
ATOM 825 C CA . GLU A 1 106 ? 15.844 -11.805 -19.617 1.00 86.62 106 GLU A CA 1
ATOM 826 C C . GLU A 1 106 ? 16.862 -12.947 -19.643 1.00 86.62 106 GLU A C 1
ATOM 828 O O . GLU A 1 106 ? 16.486 -14.115 -19.762 1.00 86.62 106 GLU A O 1
ATOM 833 N N . PHE A 1 107 ? 18.146 -12.629 -19.481 1.00 82.75 107 PHE A N 1
ATOM 834 C CA . PHE A 1 107 ? 19.206 -13.623 -19.410 1.00 82.75 107 PHE A CA 1
ATOM 835 C C . PHE A 1 107 ? 19.058 -14.538 -18.186 1.00 82.75 107 PHE A C 1
ATOM 837 O O . PHE A 1 107 ? 19.154 -15.762 -18.323 1.00 82.75 107 PHE A O 1
ATOM 844 N N . SER A 1 108 ? 18.780 -13.979 -17.002 1.00 82.00 108 SER A N 1
ATOM 845 C CA . SER A 1 108 ? 18.556 -14.756 -15.776 1.00 82.00 108 SER A CA 1
ATOM 846 C C . SER A 1 108 ? 17.371 -15.712 -15.916 1.00 82.00 108 SER A C 1
ATOM 848 O O . SER A 1 108 ? 17.469 -16.877 -15.525 1.00 82.00 108 SER A O 1
ATOM 850 N N . VAL A 1 109 ? 16.279 -15.254 -16.531 1.00 80.94 109 VAL A N 1
ATOM 851 C CA . VAL A 1 109 ? 15.088 -16.076 -16.769 1.00 80.94 109 VAL A CA 1
ATOM 852 C C . VAL A 1 109 ? 15.364 -17.184 -17.787 1.00 80.94 109 VAL A C 1
ATOM 854 O O . VAL A 1 109 ? 15.045 -18.343 -17.516 1.00 80.94 109 VAL A O 1
ATOM 857 N N . ARG A 1 110 ? 15.992 -16.863 -18.929 1.00 82.12 110 ARG A N 1
ATOM 858 C CA . ARG A 1 110 ? 16.338 -17.851 -19.973 1.00 82.12 110 ARG A CA 1
ATOM 859 C C . ARG A 1 110 ? 17.300 -18.921 -19.468 1.00 82.12 110 ARG A C 1
ATOM 861 O O . ARG A 1 110 ? 17.185 -20.075 -19.862 1.00 82.12 110 ARG A O 1
ATOM 868 N N . SER A 1 111 ? 18.210 -18.561 -18.566 1.00 79.00 111 SER A N 1
ATOM 869 C CA . SER A 1 111 ? 19.217 -19.482 -18.029 1.00 79.00 111 SER A CA 1
ATOM 870 C C . SER A 1 111 ? 18.655 -20.509 -17.035 1.00 79.00 111 SER A C 1
ATOM 872 O O . SER A 1 111 ? 19.433 -21.233 -16.421 1.00 79.00 111 SER A O 1
ATOM 874 N N . ASN A 1 112 ? 17.330 -20.570 -16.821 1.00 68.50 112 ASN A N 1
ATOM 875 C CA . ASN A 1 112 ? 16.679 -21.408 -15.801 1.00 68.50 112 ASN A CA 1
ATOM 876 C C . ASN A 1 112 ? 17.242 -21.232 -14.382 1.00 68.50 112 ASN A C 1
ATOM 878 O O . ASN A 1 112 ? 16.896 -21.989 -13.472 1.00 68.50 112 ASN A O 1
ATOM 882 N N . LEU A 1 113 ? 18.009 -20.167 -14.151 1.00 64.06 113 LEU A N 1
ATOM 883 C CA . LEU A 1 113 ? 18.333 -19.642 -12.836 1.00 64.06 113 LEU A CA 1
ATOM 884 C C . LEU A 1 113 ? 17.082 -18.949 -12.301 1.00 64.06 113 LEU A C 1
ATOM 886 O O . LEU A 1 113 ? 17.144 -17.773 -11.969 1.00 64.06 113 LEU A O 1
ATOM 890 N N . LYS A 1 114 ? 15.933 -19.651 -12.300 1.00 63.19 114 LYS A N 1
ATOM 891 C CA . LYS A 1 114 ? 14.636 -19.117 -11.886 1.00 63.19 114 LYS A CA 1
ATOM 892 C C . LYS A 1 114 ? 14.840 -18.546 -10.496 1.00 63.19 114 LYS A C 1
ATOM 894 O O . LYS A 1 114 ? 14.964 -19.331 -9.546 1.00 63.19 114 LYS A O 1
ATOM 899 N N . PRO A 1 115 ? 14.914 -17.217 -10.365 1.00 63.78 115 PRO A N 1
ATOM 900 C CA . PRO A 1 115 ? 15.238 -16.649 -9.086 1.00 63.78 115 PRO A CA 1
ATOM 901 C C . PRO A 1 115 ? 14.080 -17.021 -8.159 1.00 63.78 115 PRO A C 1
ATOM 903 O O . PRO A 1 115 ? 12.909 -17.012 -8.551 1.00 63.78 115 PRO A O 1
ATOM 906 N N . CYS A 1 116 ? 14.391 -17.457 -6.940 1.00 82.56 116 CYS A N 1
ATOM 907 C CA . CYS A 1 116 ? 13.392 -17.777 -5.920 1.00 82.56 116 CYS A CA 1
ATOM 908 C C . CYS A 1 116 ? 12.772 -16.487 -5.358 1.00 82.56 116 CYS A C 1
ATOM 910 O O . CYS A 1 116 ? 12.695 -16.310 -4.142 1.00 82.56 116 CYS A O 1
ATOM 912 N N . VAL A 1 117 ? 12.339 -15.594 -6.254 1.00 89.75 117 VAL A N 1
ATOM 913 C CA . VAL A 1 117 ? 11.808 -14.273 -5.941 1.00 89.75 117 VAL A CA 1
ATOM 914 C C . VAL A 1 117 ? 10.512 -14.457 -5.182 1.00 89.75 117 VAL A C 1
ATOM 916 O O . VAL A 1 117 ? 9.542 -15.016 -5.691 1.00 89.75 117 VAL A O 1
ATOM 919 N N . ARG A 1 118 ? 10.513 -13.993 -3.938 1.00 93.12 118 ARG A N 1
ATOM 920 C CA . ARG A 1 118 ? 9.323 -13.904 -3.093 1.00 93.12 118 ARG A CA 1
ATOM 921 C C . ARG A 1 118 ? 8.835 -12.466 -2.972 1.00 93.12 118 ARG A C 1
ATOM 923 O O . ARG A 1 118 ? 7.664 -12.266 -2.684 1.00 93.12 118 ARG A O 1
ATOM 930 N N . THR A 1 119 ? 9.705 -11.495 -3.215 1.00 93.62 119 THR A N 1
ATOM 931 C CA . THR A 1 119 ? 9.435 -10.069 -3.099 1.00 93.62 119 THR A CA 1
ATOM 932 C C . THR A 1 119 ? 9.996 -9.352 -4.318 1.00 93.62 119 THR A C 1
ATOM 934 O O . THR A 1 119 ? 11.197 -9.431 -4.571 1.00 93.62 119 THR A O 1
ATOM 937 N N . LEU A 1 120 ? 9.137 -8.650 -5.051 1.00 95.12 120 LEU A N 1
ATOM 938 C CA . LEU A 1 120 ? 9.522 -7.800 -6.176 1.00 95.12 120 LEU A CA 1
ATOM 939 C C . LEU A 1 120 ? 9.189 -6.345 -5.836 1.00 95.12 120 LEU A C 1
ATOM 941 O O . LEU A 1 120 ? 8.028 -6.044 -5.560 1.00 95.12 120 LEU A O 1
ATOM 945 N N . LEU A 1 121 ? 10.192 -5.467 -5.826 1.00 94.81 121 LEU A N 1
ATOM 946 C CA . LEU A 1 121 ? 10.038 -4.059 -5.450 1.00 94.81 121 LEU A CA 1
ATOM 947 C C . LEU A 1 121 ? 10.231 -3.112 -6.636 1.00 94.81 121 LEU A C 1
ATOM 949 O O . LEU A 1 121 ? 11.052 -3.378 -7.510 1.00 94.81 121 LEU A O 1
ATOM 953 N N . GLY A 1 122 ? 9.486 -2.005 -6.626 1.00 93.31 122 GLY A N 1
ATOM 954 C CA . GLY A 1 122 ? 9.676 -0.878 -7.539 1.00 93.31 122 GLY A CA 1
ATOM 955 C C . GLY A 1 122 ? 9.477 -1.167 -9.028 1.00 93.31 122 GLY A C 1
ATOM 956 O O . GLY A 1 122 ? 10.172 -0.590 -9.857 1.00 93.31 122 GLY A O 1
ATOM 957 N N . LEU A 1 123 ? 8.556 -2.054 -9.412 1.00 96.69 123 LEU A N 1
ATOM 958 C CA . LEU A 1 123 ? 8.287 -2.283 -10.834 1.00 96.69 123 LEU A CA 1
ATOM 959 C C . LEU A 1 123 ? 7.484 -1.111 -11.428 1.00 96.69 123 LEU A C 1
ATOM 961 O O . LEU A 1 123 ? 6.280 -1.000 -11.181 1.00 96.69 123 LEU A O 1
ATOM 965 N N . HIS A 1 124 ? 8.138 -0.255 -12.220 1.00 97.00 124 HIS A N 1
ATOM 966 C CA . HIS A 1 124 ? 7.486 0.851 -12.932 1.00 97.00 124 HIS A CA 1
ATOM 967 C C . HIS A 1 124 ? 6.814 0.337 -14.207 1.00 97.00 124 HIS A C 1
ATOM 969 O O . HIS A 1 124 ? 7.479 -0.021 -15.178 1.00 97.00 124 HIS A O 1
ATOM 975 N N . CYS A 1 125 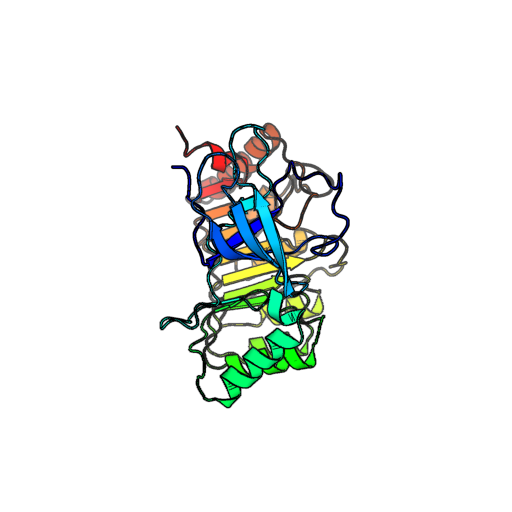? 5.485 0.272 -14.185 1.00 97.19 125 CYS A N 1
ATOM 976 C CA . CYS A 1 125 ? 4.684 -0.375 -15.225 1.00 97.19 125 CYS A CA 1
ATOM 977 C C . CYS A 1 125 ? 4.331 0.548 -16.401 1.00 97.19 125 CYS A C 1
ATOM 979 O O . CYS A 1 125 ? 3.850 0.083 -17.429 1.00 97.19 125 CYS A O 1
ATOM 981 N N . ASP A 1 126 ? 4.526 1.853 -16.242 1.00 95.94 126 ASP A N 1
ATOM 982 C CA . ASP A 1 126 ? 4.270 2.889 -17.241 1.00 95.94 126 ASP A CA 1
ATOM 983 C C . ASP A 1 126 ? 5.452 3.108 -18.195 1.00 95.94 126 ASP A C 1
ATOM 985 O O . ASP A 1 126 ? 5.250 3.513 -19.337 1.00 95.94 126 ASP A O 1
ATOM 989 N N . VAL A 1 127 ? 6.675 2.801 -17.752 1.00 95.44 127 VAL A N 1
ATOM 990 C CA . VAL A 1 127 ? 7.904 2.991 -18.543 1.00 95.44 127 VAL A CA 1
ATOM 991 C C . VAL A 1 127 ? 7.999 1.995 -19.702 1.00 95.44 127 VAL A C 1
ATOM 993 O O . VAL A 1 127 ? 8.400 2.360 -20.805 1.00 95.44 127 VAL A O 1
ATOM 996 N N . ASP A 1 128 ? 7.649 0.732 -19.458 1.00 96.81 128 ASP A N 1
ATOM 997 C CA . ASP A 1 128 ? 7.603 -0.324 -20.474 1.00 96.81 128 ASP A CA 1
ATOM 998 C C . ASP A 1 128 ? 6.570 -1.389 -20.074 1.00 96.81 128 ASP A C 1
ATOM 1000 O O . ASP A 1 128 ? 6.927 -2.394 -19.449 1.00 96.81 128 ASP A O 1
ATOM 1004 N N . PRO A 1 129 ? 5.286 -1.165 -20.417 1.00 97.06 129 PRO A N 1
ATOM 1005 C CA . PRO A 1 129 ? 4.180 -2.024 -19.996 1.00 97.06 129 PRO A CA 1
ATOM 1006 C C . PRO A 1 129 ? 4.331 -3.489 -20.420 1.00 97.06 129 PRO A C 1
ATOM 1008 O O . PRO A 1 129 ? 3.886 -4.397 -19.719 1.00 97.06 129 PRO A O 1
ATOM 1011 N N . ALA A 1 130 ? 4.939 -3.737 -21.583 1.00 96.81 130 ALA A N 1
ATOM 1012 C CA . ALA A 1 130 ? 5.114 -5.088 -22.106 1.00 96.81 130 ALA A CA 1
ATOM 1013 C C . ALA A 1 130 ? 6.188 -5.847 -21.316 1.00 96.81 130 ALA A C 1
ATOM 1015 O O . ALA A 1 130 ? 5.990 -7.007 -20.931 1.00 96.81 130 ALA A O 1
ATOM 1016 N N . TRP A 1 131 ? 7.310 -5.183 -21.028 1.00 95.31 131 TRP A N 1
ATOM 1017 C CA . TRP A 1 131 ? 8.368 -5.760 -20.210 1.00 95.31 131 TRP A CA 1
ATOM 1018 C C . TRP A 1 131 ? 7.906 -5.992 -18.767 1.00 95.31 131 TRP A C 1
ATOM 1020 O O . TRP A 1 131 ? 8.084 -7.095 -18.249 1.00 95.31 131 TRP A O 1
ATOM 1030 N N . SER A 1 132 ? 7.249 -5.018 -18.127 1.00 97.12 132 SER A N 1
ATOM 1031 C CA . SER A 1 132 ? 6.750 -5.178 -16.753 1.00 97.12 132 SER A CA 1
ATOM 1032 C C . SER A 1 132 ? 5.727 -6.306 -16.638 1.00 97.12 132 SER A C 1
ATOM 1034 O O . SER A 1 132 ? 5.794 -7.101 -15.700 1.00 97.12 132 SER A O 1
ATOM 1036 N N . LEU A 1 133 ? 4.820 -6.445 -17.609 1.00 97.31 133 LEU A N 1
ATOM 1037 C CA . LEU A 1 133 ? 3.883 -7.567 -17.643 1.00 97.31 133 LEU A CA 1
ATOM 1038 C C . LEU A 1 133 ? 4.612 -8.914 -17.768 1.00 97.31 133 LEU A C 1
ATOM 1040 O O . LEU A 1 133 ? 4.282 -9.861 -17.052 1.00 97.31 133 LEU A O 1
ATOM 1044 N N . THR A 1 134 ? 5.637 -8.986 -18.618 1.00 95.12 134 THR A N 1
ATOM 1045 C CA . THR A 1 134 ? 6.468 -10.188 -18.785 1.00 95.12 134 THR A CA 1
ATOM 1046 C C . THR A 1 134 ? 7.178 -10.563 -17.480 1.00 95.12 134 THR A C 1
ATOM 1048 O O . THR A 1 134 ? 7.151 -11.728 -17.074 1.00 95.12 134 THR A O 1
ATOM 1051 N N . VAL A 1 135 ? 7.755 -9.581 -16.777 1.00 94.44 135 VAL A N 1
ATOM 1052 C CA . VAL A 1 135 ? 8.377 -9.766 -15.454 1.00 94.44 135 VAL A CA 1
ATOM 1053 C C . VAL A 1 135 ? 7.368 -10.353 -14.461 1.00 94.44 135 VAL A C 1
ATOM 1055 O O . VAL A 1 135 ? 7.671 -11.345 -13.792 1.00 94.44 135 VAL A O 1
ATOM 1058 N N . LEU A 1 136 ? 6.154 -9.791 -14.390 1.00 95.75 136 LEU A N 1
ATOM 1059 C CA . LEU A 1 136 ? 5.105 -10.276 -13.488 1.00 95.75 136 LEU A CA 1
ATOM 1060 C C . LEU A 1 136 ? 4.692 -11.711 -13.804 1.00 95.75 136 LEU A C 1
ATOM 1062 O O . LEU A 1 136 ? 4.640 -12.533 -12.894 1.00 95.75 136 LEU A O 1
ATOM 1066 N N . GLN A 1 137 ? 4.445 -12.037 -15.073 1.00 94.62 137 GLN A N 1
ATOM 1067 C CA . GLN A 1 137 ? 4.044 -13.385 -15.490 1.00 94.62 137 GLN A CA 1
ATOM 1068 C C . GLN A 1 137 ? 5.112 -14.435 -15.157 1.00 94.62 137 GLN A C 1
ATOM 1070 O O . GLN A 1 137 ? 4.791 -15.545 -14.734 1.00 94.62 137 GLN A O 1
ATOM 1075 N N . GLN A 1 138 ? 6.390 -14.079 -15.295 1.00 92.25 138 GLN A N 1
ATOM 1076 C CA . GLN A 1 138 ? 7.506 -14.975 -14.992 1.00 92.25 138 GLN A CA 1
ATOM 1077 C C . GLN A 1 138 ? 7.709 -15.179 -13.483 1.00 92.25 138 GLN A C 1
ATOM 1079 O O . GLN A 1 138 ? 8.075 -16.277 -13.057 1.00 92.25 138 GLN A O 1
ATOM 1084 N N . ALA A 1 139 ? 7.460 -14.148 -12.671 1.00 91.06 139 ALA A N 1
ATOM 1085 C CA . ALA A 1 139 ? 7.618 -14.200 -11.217 1.00 91.06 139 ALA A CA 1
ATOM 1086 C C . ALA A 1 139 ? 6.360 -14.707 -10.472 1.00 91.06 139 ALA A C 1
ATOM 1088 O O . ALA A 1 139 ? 6.470 -15.213 -9.350 1.00 91.06 139 ALA A O 1
ATOM 1089 N N . ALA A 1 140 ? 5.179 -14.629 -11.098 1.00 90.81 140 ALA A N 1
ATOM 1090 C CA . ALA A 1 140 ? 3.858 -14.865 -10.504 1.00 90.81 140 ALA A CA 1
ATOM 1091 C C . ALA A 1 140 ? 3.730 -16.091 -9.576 1.00 90.81 140 ALA A C 1
ATOM 1093 O O . ALA A 1 140 ? 3.182 -15.937 -8.482 1.00 90.81 140 ALA A O 1
ATOM 1094 N N . PRO A 1 141 ? 4.234 -17.298 -9.916 1.00 89.56 141 PRO A N 1
ATOM 1095 C CA . PRO A 1 141 ? 3.932 -18.501 -9.134 1.00 89.56 141 PRO A CA 1
ATOM 1096 C C . PRO A 1 141 ? 4.526 -18.525 -7.718 1.00 89.56 141 PRO A C 1
ATOM 1098 O O . PRO A 1 141 ? 4.183 -19.404 -6.930 1.00 89.56 141 PRO A O 1
ATOM 1101 N N . ARG A 1 142 ? 5.475 -17.633 -7.404 1.00 90.62 142 ARG A N 1
ATOM 1102 C CA . ARG A 1 142 ? 6.253 -17.668 -6.149 1.00 90.62 142 ARG A CA 1
ATOM 1103 C C . ARG A 1 142 ? 6.245 -16.356 -5.370 1.00 90.62 142 ARG A C 1
ATOM 1105 O O . ARG A 1 142 ? 6.731 -16.335 -4.235 1.00 90.62 142 ARG A O 1
ATOM 1112 N N . LEU A 1 143 ? 5.705 -15.289 -5.955 1.00 95.19 143 LEU A N 1
ATOM 1113 C CA . LEU A 1 143 ? 5.658 -13.983 -5.316 1.00 95.19 143 LEU A CA 1
ATOM 1114 C C . LEU A 1 143 ? 4.702 -13.990 -4.124 1.00 95.19 143 LEU A C 1
ATOM 1116 O O . LEU A 1 143 ? 3.551 -14.402 -4.223 1.00 95.19 143 LEU A O 1
ATOM 1120 N N . LYS A 1 144 ? 5.217 -13.502 -2.998 1.00 96.00 144 LYS A N 1
ATOM 1121 C CA . LYS A 1 144 ? 4.481 -13.229 -1.765 1.00 96.00 144 LYS A CA 1
ATOM 1122 C C . LYS A 1 144 ? 4.267 -11.744 -1.530 1.00 96.00 144 LYS A C 1
ATOM 1124 O O . LYS A 1 144 ? 3.278 -11.380 -0.903 1.00 96.00 144 LYS A O 1
ATOM 1129 N N . ALA A 1 145 ? 5.185 -10.906 -2.004 1.00 96.12 145 ALA A N 1
ATOM 1130 C CA . ALA A 1 145 ? 5.112 -9.460 -1.890 1.00 96.12 145 ALA A CA 1
ATOM 1131 C C . ALA A 1 145 ? 5.447 -8.786 -3.226 1.00 96.12 145 ALA A C 1
ATOM 1133 O O . ALA A 1 145 ? 6.389 -9.185 -3.914 1.00 96.12 145 ALA A O 1
ATOM 1134 N N . LEU A 1 146 ? 4.685 -7.758 -3.578 1.00 97.19 146 LEU A N 1
ATOM 1135 C CA . LEU A 1 146 ? 4.826 -7.043 -4.840 1.00 97.19 146 LEU A CA 1
ATOM 1136 C C . LEU A 1 146 ? 4.644 -5.541 -4.625 1.00 97.19 146 LEU A C 1
ATOM 1138 O O . LEU A 1 146 ? 3.704 -5.129 -3.950 1.00 97.19 146 LEU A O 1
ATOM 1142 N N . GLN A 1 147 ? 5.510 -4.731 -5.228 1.00 97.31 147 GLN A N 1
ATOM 1143 C CA . GLN A 1 147 ? 5.322 -3.291 -5.352 1.00 97.31 147 GLN A CA 1
ATOM 1144 C C . GLN A 1 147 ? 5.246 -2.891 -6.825 1.00 97.31 147 GLN A C 1
ATOM 1146 O O . GLN A 1 147 ? 6.184 -3.129 -7.589 1.00 97.31 147 GLN A O 1
ATOM 1151 N N . LEU A 1 148 ? 4.138 -2.254 -7.195 1.00 97.62 148 LEU A N 1
ATOM 1152 C CA . LEU A 1 148 ? 3.874 -1.725 -8.529 1.00 97.62 148 LEU A CA 1
ATOM 1153 C C . LEU A 1 148 ? 3.824 -0.201 -8.477 1.00 97.62 148 LEU A C 1
ATOM 1155 O O . LEU A 1 148 ? 3.157 0.369 -7.613 1.00 97.62 148 LEU A O 1
ATOM 1159 N N . VAL A 1 149 ? 4.480 0.454 -9.428 1.00 96.62 149 VAL A N 1
ATOM 1160 C CA . VAL A 1 149 ? 4.398 1.904 -9.624 1.00 96.62 149 VAL A CA 1
ATOM 1161 C C . VAL A 1 149 ? 3.692 2.171 -10.947 1.00 96.62 149 VAL A C 1
ATOM 1163 O O . VAL A 1 149 ? 4.104 1.640 -11.979 1.00 96.62 149 VAL A O 1
ATOM 1166 N N . SER A 1 150 ? 2.617 2.962 -10.903 1.00 95.88 150 SER A N 1
ATOM 1167 C CA . SER A 1 150 ? 1.790 3.307 -12.067 1.00 95.88 150 SER A CA 1
ATOM 1168 C C . SER A 1 150 ? 1.299 2.077 -12.861 1.00 95.88 150 SER A C 1
ATOM 1170 O O . SER A 1 150 ? 1.488 2.026 -14.080 1.00 95.88 150 SER A O 1
ATOM 1172 N N . PRO A 1 151 ? 0.708 1.040 -12.223 1.00 97.44 151 PRO A N 1
ATOM 1173 C CA . PRO A 1 151 ? 0.244 -0.133 -12.958 1.00 97.44 151 PRO A CA 1
ATOM 1174 C C . PRO A 1 151 ? -0.862 0.221 -13.951 1.00 97.44 151 PRO A C 1
ATOM 1176 O O . PRO A 1 151 ? -1.654 1.131 -13.736 1.00 97.44 151 PRO A O 1
ATOM 1179 N N . GLN A 1 152 ? -0.957 -0.567 -15.018 1.00 96.62 152 GLN A N 1
ATOM 1180 C CA . GLN A 1 152 ? -2.152 -0.640 -15.870 1.00 96.62 152 GLN A CA 1
ATOM 1181 C C . GLN A 1 152 ? -3.035 -1.823 -15.450 1.00 96.62 152 GLN A C 1
ATOM 1183 O O . GLN A 1 152 ? -2.574 -2.711 -14.733 1.00 96.62 152 GLN A O 1
ATOM 1188 N N . GLN A 1 153 ? -4.267 -1.877 -15.961 1.00 96.56 153 GLN A N 1
ATOM 1189 C CA . GLN A 1 153 ? -5.246 -2.933 -15.670 1.00 96.56 153 GLN A CA 1
ATOM 1190 C C . GLN A 1 153 ? -4.658 -4.353 -15.801 1.00 96.56 153 GLN A C 1
ATOM 1192 O O . GLN A 1 153 ? -4.699 -5.130 -14.851 1.00 96.56 153 GLN A O 1
ATOM 1197 N N . GLN A 1 154 ? -3.975 -4.640 -16.913 1.00 97.31 154 GLN A N 1
ATOM 1198 C CA . GLN A 1 154 ? -3.352 -5.946 -17.173 1.00 97.31 154 GLN A CA 1
ATOM 1199 C C . GLN A 1 154 ? -2.307 -6.377 -16.125 1.00 97.31 154 GLN A C 1
ATOM 1201 O O . GLN A 1 154 ? -2.113 -7.567 -15.885 1.00 97.31 154 GLN A O 1
ATOM 1206 N N . HIS A 1 155 ? -1.632 -5.424 -15.475 1.00 97.69 155 HIS A N 1
ATOM 1207 C CA . HIS A 1 155 ? -0.649 -5.723 -14.431 1.00 97.69 155 HIS A CA 1
ATOM 1208 C C . HIS A 1 155 ? -1.334 -6.157 -13.134 1.00 97.69 155 HIS A C 1
ATOM 1210 O O . HIS A 1 155 ? -0.855 -7.059 -12.449 1.00 97.69 155 HIS A O 1
ATOM 1216 N N . LEU A 1 156 ? -2.472 -5.537 -12.811 1.00 97.25 156 LEU A N 1
ATOM 1217 C CA . LEU A 1 156 ? -3.287 -5.918 -11.663 1.00 97.25 156 LEU A CA 1
ATOM 1218 C C . LEU A 1 156 ? -4.023 -7.235 -11.913 1.00 97.25 156 LEU A C 1
ATOM 1220 O O . LEU A 1 156 ? -4.124 -8.038 -10.990 1.00 97.25 156 LEU A O 1
ATOM 1224 N N . ASP A 1 157 ? -4.454 -7.502 -13.150 1.00 95.88 157 ASP A N 1
ATOM 1225 C CA . ASP A 1 157 ? -5.003 -8.807 -13.543 1.00 95.88 157 ASP A CA 1
ATOM 1226 C C . ASP A 1 157 ? -3.958 -9.914 -13.336 1.00 95.88 157 ASP A C 1
ATOM 1228 O O . ASP A 1 157 ? -4.246 -10.948 -12.729 1.00 95.88 157 ASP A O 1
ATOM 1232 N N . ALA A 1 158 ? -2.712 -9.668 -13.759 1.00 96.25 158 ALA A N 1
ATOM 1233 C CA . ALA A 1 158 ? -1.602 -10.588 -13.527 1.00 96.25 158 ALA A CA 1
ATOM 1234 C C . ALA A 1 158 ? -1.315 -10.786 -12.030 1.00 96.25 158 ALA A C 1
ATOM 1236 O O . ALA A 1 158 ? -1.091 -11.916 -11.600 1.00 96.25 158 ALA A O 1
ATOM 1237 N N . ALA A 1 159 ? -1.352 -9.717 -11.227 1.00 96.44 159 ALA A N 1
ATOM 1238 C CA . ALA A 1 159 ? -1.180 -9.798 -9.778 1.00 96.44 159 ALA A CA 1
ATOM 1239 C C . ALA A 1 159 ? -2.334 -10.552 -9.088 1.00 96.44 159 ALA A C 1
ATOM 1241 O O . ALA A 1 159 ? -2.095 -11.315 -8.156 1.00 96.44 159 ALA A O 1
ATOM 1242 N N . LEU A 1 160 ? -3.575 -10.390 -9.558 1.00 95.00 160 LEU A N 1
ATOM 1243 C CA . LEU A 1 160 ? -4.759 -11.090 -9.043 1.00 95.00 160 LEU A CA 1
ATOM 1244 C C . LEU A 1 160 ? -4.668 -12.600 -9.286 1.00 95.00 160 LEU A C 1
ATOM 1246 O O . LEU A 1 160 ? -5.135 -13.387 -8.466 1.00 95.00 160 LEU A O 1
ATOM 1250 N N . ALA A 1 161 ? -4.028 -13.005 -10.383 1.00 94.75 161 ALA A N 1
ATOM 1251 C CA . ALA A 1 161 ? -3.770 -14.403 -10.701 1.00 94.75 161 ALA A CA 1
ATOM 1252 C C . ALA A 1 161 ? -2.626 -15.032 -9.874 1.00 94.75 161 ALA A C 1
ATOM 1254 O O . ALA A 1 161 ? -2.360 -16.224 -10.031 1.00 94.75 161 ALA A O 1
ATOM 1255 N N . MET A 1 162 ? -1.936 -14.278 -9.004 1.00 95.44 162 MET A N 1
ATOM 1256 C CA . MET A 1 162 ? -0.833 -14.796 -8.185 1.00 95.44 162 MET A CA 1
ATOM 1257 C C . MET A 1 162 ? -1.363 -15.492 -6.918 1.00 95.44 162 MET A C 1
ATOM 1259 O O . MET A 1 162 ? -1.794 -14.820 -5.981 1.00 95.44 162 MET A O 1
ATOM 1263 N N . PRO A 1 163 ? -1.276 -16.833 -6.810 1.00 94.50 163 PRO A N 1
ATOM 1264 C CA . PRO A 1 163 ? -1.945 -17.579 -5.738 1.00 94.50 163 PRO A CA 1
ATOM 1265 C C . PRO A 1 163 ? -1.302 -17.399 -4.356 1.00 94.50 163 PRO A C 1
ATOM 1267 O O . PRO A 1 163 ? -1.921 -17.710 -3.341 1.00 94.50 163 PRO A O 1
ATOM 1270 N N . LEU A 1 164 ? -0.047 -16.943 -4.307 1.00 95.25 164 LEU A N 1
ATOM 1271 C CA . LEU A 1 164 ? 0.727 -16.784 -3.073 1.00 95.25 164 LEU A CA 1
ATOM 1272 C C . LEU A 1 164 ? 0.906 -15.321 -2.659 1.00 95.25 164 LEU A C 1
ATOM 1274 O O . LEU A 1 164 ? 1.620 -15.064 -1.690 1.00 95.25 164 LEU A O 1
ATOM 1278 N N . LEU A 1 165 ? 0.293 -14.373 -3.374 1.00 96.19 165 LEU A N 1
ATOM 1279 C CA . LEU A 1 165 ? 0.469 -12.954 -3.102 1.00 96.19 165 LEU A CA 1
ATOM 1280 C C . LEU A 1 165 ? -0.261 -12.573 -1.808 1.00 96.19 165 LEU A C 1
ATOM 1282 O O . LEU A 1 165 ? -1.489 -12.554 -1.744 1.00 96.19 165 LEU A O 1
ATOM 1286 N N . GLU A 1 166 ? 0.522 -12.273 -0.775 1.00 96.19 166 GLU A N 1
ATOM 1287 C CA . GLU A 1 166 ? 0.050 -11.904 0.563 1.00 96.19 166 GLU A CA 1
ATOM 1288 C C . GLU A 1 166 ? 0.252 -10.403 0.844 1.00 96.19 166 GLU A C 1
ATOM 1290 O O . GLU A 1 166 ? -0.413 -9.845 1.718 1.00 96.19 166 GLU A O 1
ATOM 1295 N N . GLY A 1 167 ? 1.171 -9.745 0.131 1.00 96.25 167 GLY A N 1
ATOM 1296 C CA . GLY A 1 167 ? 1.507 -8.334 0.295 1.00 96.25 167 GLY A CA 1
ATOM 1297 C C . GLY A 1 167 ? 1.523 -7.574 -1.027 1.00 96.25 167 GLY A C 1
ATOM 1298 O O . GLY A 1 167 ? 2.223 -7.969 -1.955 1.00 96.25 167 GLY A O 1
ATOM 1299 N N . LEU A 1 168 ? 0.807 -6.456 -1.099 1.00 97.31 168 LEU A N 1
ATOM 1300 C CA . LEU A 1 168 ? 0.779 -5.605 -2.285 1.00 97.31 168 LEU A CA 1
ATOM 1301 C C . LEU A 1 168 ? 0.984 -4.137 -1.906 1.00 97.31 168 LEU A C 1
ATOM 1303 O O . LEU A 1 168 ? 0.329 -3.635 -0.997 1.00 97.31 168 LEU A O 1
ATOM 1307 N N . CYS A 1 169 ? 1.877 -3.461 -2.620 1.00 96.81 169 CYS A N 1
ATOM 1308 C CA . CYS A 1 169 ? 2.049 -2.016 -2.596 1.00 96.81 169 CYS A CA 1
ATOM 1309 C C . CYS A 1 169 ? 1.767 -1.465 -3.997 1.00 96.81 169 CYS A C 1
ATOM 1311 O O . CYS A 1 169 ? 2.396 -1.894 -4.963 1.00 96.81 169 CYS A O 1
ATOM 1313 N N . VAL A 1 170 ? 0.810 -0.548 -4.123 1.00 96.38 170 VAL A N 1
ATOM 1314 C CA . VAL A 1 170 ? 0.481 0.097 -5.399 1.00 96.38 170 VAL A CA 1
ATOM 1315 C C . VAL A 1 170 ? 0.635 1.599 -5.264 1.00 96.38 170 VAL A C 1
ATOM 1317 O O . VAL A 1 170 ? -0.072 2.232 -4.480 1.00 96.38 170 VAL A O 1
ATOM 1320 N N . CYS A 1 171 ? 1.532 2.163 -6.065 1.00 95.31 171 CYS A N 1
ATOM 1321 C CA . CYS A 1 171 ? 1.685 3.601 -6.210 1.00 95.31 171 CYS A CA 1
ATOM 1322 C C . CYS A 1 171 ? 0.983 4.090 -7.475 1.00 95.31 171 CYS A C 1
ATOM 1324 O O . CYS A 1 171 ? 1.026 3.423 -8.509 1.00 95.31 171 CYS A O 1
ATOM 1326 N N . ASN A 1 172 ? 0.395 5.281 -7.399 1.00 93.19 172 ASN A N 1
ATOM 1327 C CA . ASN A 1 172 ? -0.377 5.906 -8.473 1.00 93.19 172 ASN A CA 1
ATOM 1328 C C . ASN A 1 172 ? -1.621 5.109 -8.877 1.00 93.19 172 ASN A C 1
ATOM 1330 O O . ASN A 1 172 ? -1.904 4.932 -10.060 1.00 93.19 172 ASN A O 1
ATOM 1334 N N . VAL A 1 173 ? -2.360 4.617 -7.879 1.00 93.31 173 VAL A N 1
ATOM 1335 C CA . VAL A 1 173 ? -3.604 3.871 -8.107 1.00 93.31 173 VAL A CA 1
ATOM 1336 C C . VAL A 1 173 ? -4.733 4.791 -8.586 1.00 93.31 173 VAL A C 1
ATOM 1338 O O . VAL A 1 173 ? -4.934 5.879 -8.054 1.00 93.31 173 VAL A O 1
ATOM 1341 N N . THR A 1 174 ? -5.500 4.335 -9.575 1.00 92.38 174 THR A N 1
ATOM 1342 C CA . THR A 1 174 ? -6.731 4.998 -10.046 1.00 92.38 174 THR A CA 1
ATOM 1343 C C . THR A 1 174 ? -7.987 4.368 -9.430 1.00 92.38 174 THR A C 1
ATOM 1345 O O . THR A 1 174 ? -7.941 3.275 -8.864 1.00 92.38 174 THR A O 1
ATOM 1348 N N . GLY A 1 175 ? -9.144 5.021 -9.571 1.00 90.44 175 GLY A N 1
ATOM 1349 C CA . GLY A 1 175 ? -10.423 4.517 -9.052 1.00 90.44 175 GLY A CA 1
ATOM 1350 C C . GLY A 1 175 ? -10.785 3.088 -9.499 1.00 90.44 175 GLY A C 1
ATOM 1351 O O . GLY A 1 175 ? -11.003 2.227 -8.643 1.00 90.44 175 GLY A O 1
ATOM 1352 N N . PRO A 1 176 ? -10.803 2.780 -10.812 1.00 90.88 176 PRO A N 1
ATOM 1353 C CA . PRO A 1 176 ? -11.088 1.426 -11.300 1.00 90.88 176 PRO A CA 1
ATOM 1354 C C . PRO A 1 176 ? -10.098 0.374 -10.780 1.00 90.88 176 PRO A C 1
ATOM 1356 O O . PRO A 1 176 ? -10.483 -0.733 -10.409 1.00 90.88 176 PRO A O 1
ATOM 1359 N N . GLN A 1 177 ? -8.821 0.741 -10.679 1.00 93.38 177 GLN A N 1
ATOM 1360 C CA . GLN A 1 177 ? -7.767 -0.137 -10.173 1.00 93.38 177 GLN A CA 1
ATOM 1361 C C . GLN A 1 177 ? -7.940 -0.446 -8.687 1.00 93.38 177 GLN A C 1
ATOM 1363 O O . GLN A 1 177 ? -7.740 -1.582 -8.258 1.00 93.38 177 GLN A O 1
ATOM 1368 N N . LEU A 1 178 ? -8.374 0.540 -7.900 1.00 92.62 178 LEU A N 1
ATOM 1369 C CA . LEU A 1 178 ? -8.678 0.351 -6.488 1.00 92.62 178 LEU A CA 1
ATOM 1370 C C . LEU A 1 178 ? -9.781 -0.699 -6.292 1.00 92.62 178 LEU A C 1
ATOM 1372 O O . LEU A 1 178 ? -9.636 -1.584 -5.450 1.00 92.62 178 LEU A O 1
ATOM 1376 N N . GLN A 1 179 ? -10.839 -0.664 -7.113 1.00 90.50 179 GLN A N 1
ATOM 1377 C CA . GLN A 1 179 ? -11.913 -1.667 -7.068 1.00 90.50 179 GLN A CA 1
ATOM 1378 C C . GLN A 1 179 ? -11.421 -3.086 -7.357 1.00 90.50 179 GLN A C 1
ATOM 1380 O O . GLN A 1 179 ? -11.992 -4.053 -6.853 1.00 90.50 179 GLN A O 1
ATOM 1385 N N . GLN A 1 180 ? -10.377 -3.233 -8.166 1.00 92.00 180 GLN A N 1
ATOM 1386 C CA . GLN A 1 180 ? -9.783 -4.533 -8.423 1.00 92.00 180 GLN A CA 1
ATOM 1387 C C . GLN A 1 180 ? -8.905 -5.003 -7.268 1.00 92.00 180 GLN A C 1
ATOM 1389 O O . GLN A 1 180 ? -9.015 -6.158 -6.857 1.00 92.00 180 GLN A O 1
ATOM 1394 N N . VAL A 1 181 ? -8.058 -4.125 -6.728 1.00 93.50 181 VAL A N 1
ATOM 1395 C CA . VAL A 1 181 ? -7.144 -4.474 -5.631 1.00 93.50 181 VAL A CA 1
ATOM 1396 C C . VAL A 1 181 ? -7.916 -4.994 -4.417 1.00 93.50 181 VAL A C 1
ATOM 1398 O O . VAL A 1 181 ? -7.531 -6.000 -3.827 1.00 93.50 181 VAL A O 1
ATOM 1401 N N . VAL A 1 182 ? -9.066 -4.397 -4.091 1.00 90.88 182 VAL A N 1
ATOM 1402 C CA . VAL A 1 182 ? -9.897 -4.863 -2.965 1.00 90.88 182 VAL A CA 1
ATOM 1403 C C . VAL A 1 182 ? -10.532 -6.241 -3.179 1.00 90.88 182 VAL A C 1
ATOM 1405 O O . VAL A 1 182 ? -10.981 -6.859 -2.219 1.00 90.88 182 VAL A O 1
ATOM 1408 N N . ARG A 1 183 ? -10.588 -6.747 -4.420 1.00 89.44 183 ARG A N 1
ATOM 1409 C CA . ARG A 1 183 ? -11.111 -8.091 -4.730 1.00 89.44 183 ARG A CA 1
ATOM 1410 C C . ARG A 1 183 ? -10.078 -9.191 -4.486 1.00 89.44 183 ARG A C 1
ATOM 1412 O O . ARG A 1 183 ? -10.419 -10.370 -4.560 1.00 89.44 183 ARG A O 1
ATOM 1419 N N . MET A 1 184 ? -8.827 -8.836 -4.196 1.00 92.56 184 MET A N 1
ATOM 1420 C CA . MET A 1 184 ? -7.744 -9.792 -3.976 1.00 92.56 184 MET A CA 1
ATOM 1421 C C . MET A 1 184 ? -7.868 -10.447 -2.595 1.00 92.56 184 MET A C 1
ATOM 1423 O O . MET A 1 184 ? -7.347 -9.960 -1.592 1.00 92.56 184 MET A O 1
ATOM 1427 N N . ALA A 1 185 ? -8.558 -11.587 -2.550 1.00 91.44 185 ALA A N 1
ATOM 1428 C CA . ALA A 1 185 ? -8.923 -12.265 -1.307 1.00 91.44 185 ALA A CA 1
ATOM 1429 C C . ALA A 1 185 ? -7.739 -12.829 -0.491 1.00 91.44 185 ALA A C 1
ATOM 1431 O O . ALA A 1 185 ? -7.921 -13.186 0.671 1.00 91.44 185 ALA A O 1
ATOM 1432 N N . SER A 1 186 ? -6.543 -12.935 -1.079 1.00 93.12 186 SER A N 1
ATOM 1433 C CA . SER A 1 186 ? -5.343 -13.471 -0.421 1.00 93.12 186 SER A CA 1
ATOM 1434 C C . SER A 1 186 ? -4.507 -12.416 0.314 1.00 93.12 186 SER A C 1
ATOM 1436 O O . SER A 1 186 ? -3.586 -12.779 1.053 1.00 93.12 186 SER A O 1
ATOM 1438 N N . LEU A 1 187 ? -4.790 -11.121 0.123 1.00 95.31 187 LEU A N 1
ATOM 1439 C CA . LEU A 1 187 ? -3.958 -10.053 0.670 1.00 95.31 187 LEU A CA 1
ATOM 1440 C C . LEU A 1 187 ? -4.087 -9.947 2.193 1.00 95.31 187 LEU A C 1
ATOM 1442 O O . LEU A 1 187 ? -5.157 -9.719 2.750 1.00 95.31 187 LEU A O 1
ATOM 1446 N N . ARG A 1 188 ? -2.941 -10.028 2.870 1.00 96.06 188 ARG A N 1
ATOM 1447 C CA . ARG A 1 188 ? -2.788 -9.780 4.311 1.00 96.06 188 ARG A CA 1
ATOM 1448 C C . ARG A 1 188 ? -2.224 -8.394 4.598 1.00 96.06 188 ARG A C 1
ATOM 1450 O O . ARG A 1 188 ? -2.491 -7.845 5.670 1.00 96.06 188 ARG A O 1
ATOM 1457 N N . ARG A 1 189 ? -1.446 -7.852 3.658 1.00 96.12 189 ARG A N 1
ATOM 1458 C CA . ARG A 1 189 ? -0.800 -6.542 3.731 1.00 96.12 189 ARG A CA 1
ATOM 1459 C C . ARG A 1 189 ? -1.102 -5.749 2.464 1.00 96.12 189 ARG A C 1
ATOM 1461 O O . ARG A 1 189 ? -0.784 -6.206 1.370 1.00 96.12 189 ARG A O 1
ATOM 1468 N N . LEU A 1 190 ? -1.661 -4.557 2.624 1.00 96.31 190 LEU A N 1
ATOM 1469 C CA . LEU A 1 190 ? -1.964 -3.663 1.514 1.00 96.31 190 LEU A CA 1
ATOM 1470 C C . LEU A 1 190 ? -1.405 -2.269 1.785 1.00 96.31 190 LEU A C 1
ATOM 1472 O O . LEU A 1 190 ? -1.611 -1.706 2.857 1.00 96.31 190 LEU A O 1
ATOM 1476 N N . GLU A 1 191 ? -0.699 -1.723 0.806 1.00 95.88 191 GLU A N 1
ATOM 1477 C CA . GLU A 1 191 ? -0.194 -0.359 0.796 1.00 95.88 191 GLU A CA 1
ATOM 1478 C C . GLU A 1 191 ? -0.655 0.333 -0.484 1.00 95.88 191 GLU A C 1
ATOM 1480 O O . GLU A 1 191 ? -0.467 -0.184 -1.585 1.00 95.88 191 GLU A O 1
ATOM 1485 N N . LEU A 1 192 ? -1.302 1.482 -0.339 1.00 95.19 192 LEU A N 1
ATOM 1486 C CA . LEU A 1 192 ? -1.861 2.234 -1.454 1.00 95.19 192 LEU A CA 1
ATOM 1487 C C . LEU A 1 192 ? -1.401 3.679 -1.384 1.00 95.19 192 LEU A C 1
ATOM 1489 O O . LEU A 1 192 ? -1.570 4.326 -0.351 1.00 95.19 192 LEU A O 1
ATOM 1493 N N . HIS A 1 193 ? -0.897 4.178 -2.505 1.00 92.69 193 HIS A N 1
ATOM 1494 C CA . HIS A 1 193 ? -0.510 5.572 -2.687 1.00 92.69 193 HIS A CA 1
ATOM 1495 C C . HIS A 1 193 ? -1.212 6.132 -3.917 1.00 92.69 193 HIS A C 1
ATOM 1497 O O . HIS A 1 193 ? -1.155 5.543 -5.001 1.00 92.69 193 HIS A O 1
ATOM 1503 N N . CYS A 1 194 ? -1.874 7.270 -3.749 1.00 89.06 194 CYS A N 1
ATOM 1504 C CA . CYS A 1 194 ? -2.556 7.983 -4.818 1.00 89.06 194 CYS A CA 1
ATOM 1505 C C . CYS A 1 194 ? -1.945 9.384 -4.925 1.00 89.06 194 CYS A C 1
ATOM 1507 O O . CYS A 1 194 ? -1.792 10.032 -3.890 1.00 89.06 194 CYS A O 1
ATOM 1509 N N . PRO A 1 195 ? -1.589 9.871 -6.125 1.00 83.62 195 PRO A N 1
ATOM 1510 C CA . PRO A 1 195 ? -1.133 11.240 -6.268 1.00 83.62 195 PRO A CA 1
ATOM 1511 C C . PRO A 1 195 ? -2.271 12.192 -5.864 1.00 83.62 195 PRO A C 1
ATOM 1513 O O . PRO A 1 195 ? -3.437 11.875 -6.122 1.00 83.62 195 PRO A O 1
ATOM 1516 N N . PRO A 1 196 ? -1.961 13.358 -5.272 1.00 75.81 196 PRO A N 1
ATOM 1517 C CA . PRO A 1 196 ? -2.971 14.323 -4.825 1.00 75.81 196 PRO A CA 1
ATOM 1518 C C . PRO A 1 196 ? -3.936 14.762 -5.932 1.00 75.81 196 PRO A C 1
ATOM 1520 O O . PRO A 1 196 ? -5.103 15.035 -5.667 1.00 75.81 196 PRO A O 1
ATOM 1523 N N . ASP A 1 197 ? -3.449 14.783 -7.174 1.00 79.88 197 ASP A N 1
ATOM 1524 C CA . ASP A 1 197 ? -4.199 15.236 -8.346 1.00 79.88 197 ASP A CA 1
ATOM 1525 C C . ASP A 1 197 ? -5.051 14.127 -8.987 1.00 79.88 197 ASP A C 1
ATOM 1527 O O . ASP A 1 197 ? -5.830 14.391 -9.906 1.00 79.88 197 ASP A O 1
ATOM 1531 N N . ALA A 1 198 ? -4.926 12.872 -8.536 1.00 80.81 198 ALA A N 1
ATOM 1532 C CA . ALA A 1 198 ? -5.792 11.806 -9.018 1.00 80.81 198 ALA A CA 1
ATOM 1533 C C . ALA A 1 198 ? -7.175 11.960 -8.383 1.00 80.81 198 ALA A C 1
ATOM 1535 O O . ALA A 1 198 ? -7.405 11.644 -7.218 1.00 80.81 198 ALA A O 1
ATOM 1536 N N . ALA A 1 199 ? -8.109 12.451 -9.191 1.00 72.44 199 ALA A N 1
ATOM 1537 C CA . ALA A 1 199 ? -9.499 12.616 -8.817 1.00 72.44 199 ALA A CA 1
ATOM 1538 C C . ALA A 1 199 ? -10.156 11.247 -8.548 1.00 72.44 199 ALA A C 1
ATOM 1540 O O . ALA A 1 199 ? -10.727 10.613 -9.434 1.00 72.44 199 ALA A O 1
ATOM 1541 N N . LEU A 1 200 ? -10.090 10.782 -7.300 1.00 80.38 200 LEU A N 1
ATOM 1542 C CA . LEU A 1 200 ? -10.959 9.730 -6.777 1.00 80.38 200 LEU A CA 1
ATOM 1543 C C . LEU A 1 200 ? -12.310 10.374 -6.428 1.00 80.38 200 LEU A C 1
ATOM 1545 O O . LEU A 1 200 ? -12.643 10.561 -5.261 1.00 80.38 200 LEU A O 1
ATOM 1549 N N . SER A 1 201 ? -13.042 10.806 -7.458 1.00 69.69 201 SER A N 1
ATOM 1550 C CA . SER A 1 201 ? -14.292 11.571 -7.322 1.00 69.69 201 SER A CA 1
ATOM 1551 C C . SER A 1 201 ? -15.477 10.733 -6.844 1.00 69.69 201 SER A C 1
ATOM 1553 O O . SER A 1 201 ? -16.476 11.289 -6.390 1.00 69.69 201 SER A O 1
ATOM 1555 N N . ASP A 1 202 ? -15.374 9.409 -6.935 1.00 75.56 202 ASP A N 1
ATOM 1556 C CA . ASP A 1 202 ? -16.475 8.511 -6.621 1.00 75.56 202 ASP A CA 1
ATOM 1557 C C . ASP A 1 202 ? -16.479 8.121 -5.141 1.00 75.56 202 ASP A C 1
ATOM 1559 O O . ASP A 1 202 ? -15.453 7.782 -4.547 1.00 75.56 202 ASP A O 1
ATOM 1563 N N . ILE A 1 203 ? -17.670 8.107 -4.540 1.00 76.31 203 ILE A N 1
ATOM 1564 C CA . ILE A 1 203 ? -17.879 7.453 -3.249 1.00 76.31 203 ILE A CA 1
ATOM 1565 C C . ILE A 1 203 ? -17.755 5.948 -3.490 1.00 76.31 203 ILE A C 1
ATOM 1567 O O . ILE A 1 203 ? -18.679 5.295 -3.976 1.00 76.31 203 ILE A O 1
ATOM 1571 N N . PHE A 1 204 ? -16.596 5.388 -3.153 1.00 81.88 204 PHE A N 1
ATOM 1572 C CA . PHE A 1 204 ? -16.367 3.957 -3.287 1.00 81.88 204 PHE A CA 1
ATOM 1573 C C . PHE A 1 204 ? -17.150 3.191 -2.222 1.00 81.88 204 PHE A C 1
ATOM 1575 O O . PHE A 1 204 ? -16.973 3.388 -1.018 1.00 81.88 204 PHE A O 1
ATOM 1582 N N . THR A 1 205 ? -17.988 2.265 -2.679 1.00 84.25 205 THR A N 1
ATOM 1583 C CA . THR A 1 205 ? -18.506 1.188 -1.841 1.00 84.25 205 THR A CA 1
ATOM 1584 C C . THR A 1 205 ? -17.670 -0.049 -2.115 1.00 84.25 205 THR A C 1
ATOM 1586 O O . THR A 1 205 ? -17.587 -0.542 -3.239 1.00 84.25 205 THR A O 1
ATOM 1589 N N . PHE A 1 206 ? -16.986 -0.527 -1.083 1.00 85.25 206 PHE A N 1
ATOM 1590 C CA . PHE A 1 206 ? -16.205 -1.748 -1.181 1.00 85.25 206 PHE A CA 1
ATOM 1591 C C . PHE A 1 206 ? -17.061 -2.908 -0.679 1.00 85.25 206 PHE A C 1
ATOM 1593 O O . PHE A 1 206 ? -17.664 -2.788 0.393 1.00 85.25 206 PHE A O 1
ATOM 1600 N N . PRO 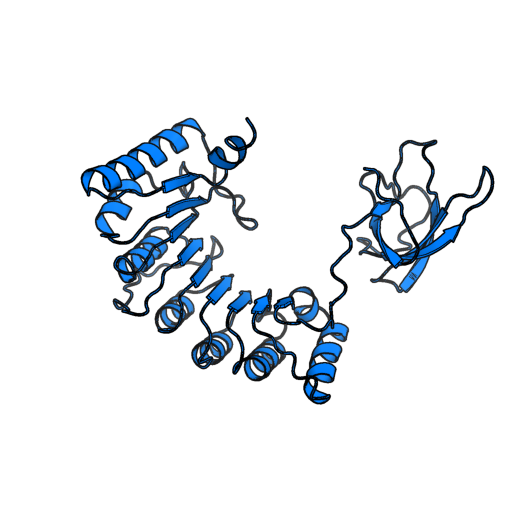A 1 207 ? -17.141 -4.024 -1.424 1.00 81.38 207 PRO A N 1
ATOM 1601 C CA . PRO A 1 207 ? -17.787 -5.213 -0.900 1.00 81.38 207 PRO A CA 1
ATOM 1602 C C . PRO A 1 207 ? -17.056 -5.610 0.383 1.00 81.38 207 PRO A C 1
ATOM 1604 O O . PRO A 1 207 ? -15.824 -5.619 0.413 1.00 81.38 207 PRO A O 1
ATOM 1607 N N . GLY A 1 208 ? -17.800 -5.909 1.448 1.00 71.38 208 GLY A N 1
ATOM 1608 C CA . GLY A 1 208 ? -17.208 -6.456 2.663 1.00 71.38 208 GLY A CA 1
ATOM 1609 C C . GLY A 1 208 ? -16.488 -7.746 2.295 1.00 71.38 208 GLY A C 1
ATOM 1610 O O . GLY A 1 208 ? -17.127 -8.745 1.968 1.00 71.38 208 GLY A O 1
ATOM 1611 N N . THR A 1 209 ? -15.161 -7.716 2.264 1.00 66.69 209 THR A N 1
ATOM 1612 C CA . THR A 1 209 ? -14.370 -8.884 1.896 1.00 66.69 209 THR A CA 1
ATOM 1613 C C . THR A 1 209 ? -13.850 -9.527 3.168 1.00 66.69 209 THR A C 1
ATOM 1615 O O . THR A 1 209 ? -13.113 -8.933 3.952 1.00 66.69 209 THR A O 1
ATOM 1618 N N . ALA A 1 210 ? -14.188 -10.802 3.357 1.00 59.75 210 ALA A N 1
ATOM 1619 C CA . ALA A 1 210 ? -13.675 -11.630 4.449 1.00 59.75 210 ALA A CA 1
ATOM 1620 C C . ALA A 1 210 ? -12.175 -11.980 4.294 1.00 59.75 210 ALA A C 1
ATOM 1622 O O . ALA A 1 210 ? -11.677 -12.882 4.962 1.00 59.75 210 ALA A O 1
ATOM 1623 N N . ALA A 1 211 ? -11.449 -11.269 3.423 1.00 68.88 211 ALA A N 1
ATOM 1624 C CA . ALA A 1 211 ? -10.107 -11.575 2.924 1.00 68.88 211 ALA A CA 1
ATOM 1625 C C . ALA A 1 211 ? -8.994 -11.551 3.988 1.00 68.88 211 ALA A C 1
ATOM 1627 O O . ALA A 1 211 ? -7.833 -11.809 3.692 1.00 68.88 211 ALA A O 1
ATOM 1628 N N . GLY A 1 212 ? -9.320 -11.270 5.252 1.00 90.38 212 GLY A N 1
ATOM 1629 C CA . GLY A 1 212 ? -8.347 -11.375 6.333 1.00 90.38 212 GLY A CA 1
ATOM 1630 C C . GLY A 1 212 ? -7.210 -10.362 6.221 1.00 90.38 212 GLY A C 1
ATOM 1631 O O . GLY A 1 212 ? -6.122 -10.655 6.717 1.00 90.38 212 GLY A O 1
ATOM 1632 N N . LEU A 1 213 ? -7.444 -9.201 5.596 1.00 95.69 213 LEU A N 1
ATOM 1633 C CA . LEU A 1 213 ? -6.480 -8.104 5.546 1.00 95.69 213 LEU A CA 1
ATOM 1634 C C . LEU A 1 213 ? -6.166 -7.653 6.978 1.00 95.69 213 LEU A C 1
ATOM 1636 O O . LEU A 1 213 ? -7.074 -7.268 7.716 1.00 95.69 213 LEU A O 1
ATOM 1640 N N . ARG A 1 214 ? -4.891 -7.731 7.378 1.00 96.62 214 ARG A N 1
ATOM 1641 C CA . ARG A 1 214 ? -4.436 -7.446 8.753 1.00 96.62 214 ARG A CA 1
ATOM 1642 C C . ARG A 1 214 ? -3.673 -6.140 8.862 1.00 96.62 214 ARG A C 1
ATOM 1644 O O . ARG A 1 214 ? -3.708 -5.516 9.914 1.00 96.62 214 ARG A O 1
ATOM 1651 N N . TRP A 1 215 ? -2.980 -5.741 7.803 1.00 97.12 215 TRP A N 1
ATOM 1652 C CA . TRP A 1 215 ? -2.175 -4.528 7.776 1.00 97.12 215 TRP A CA 1
ATOM 1653 C C . TRP A 1 215 ? -2.566 -3.686 6.565 1.00 97.12 215 TRP A C 1
ATOM 1655 O O . TRP A 1 215 ? -2.541 -4.186 5.438 1.00 97.12 215 TRP A O 1
ATOM 1665 N N . LEU A 1 216 ? -2.904 -2.420 6.797 1.00 96.44 216 LEU A N 1
ATOM 1666 C CA . LEU A 1 216 ? -3.261 -1.461 5.755 1.00 96.44 216 LEU A CA 1
ATOM 1667 C C . LEU A 1 216 ? -2.480 -0.165 5.952 1.00 96.44 216 LEU A C 1
ATOM 1669 O O . LEU A 1 216 ? -2.548 0.434 7.024 1.00 96.44 216 LEU A O 1
ATOM 1673 N N . ARG A 1 217 ? -1.817 0.302 4.895 1.00 95.38 217 ARG A N 1
ATOM 1674 C CA . ARG A 1 217 ? -1.346 1.682 4.764 1.00 95.38 217 ARG A CA 1
ATOM 1675 C C . ARG A 1 217 ? -2.053 2.353 3.599 1.00 95.38 217 ARG A C 1
ATOM 1677 O O . ARG A 1 217 ? -2.046 1.829 2.490 1.00 95.38 217 ARG A O 1
ATOM 1684 N N . SER A 1 218 ? -2.658 3.504 3.854 1.00 94.06 218 SER A N 1
ATOM 1685 C CA . SER A 1 218 ? -3.426 4.238 2.853 1.00 94.06 218 SER A CA 1
ATOM 1686 C C . SER A 1 218 ? -2.996 5.700 2.813 1.00 94.06 218 SER A C 1
ATOM 1688 O O . SER A 1 218 ? -3.288 6.462 3.736 1.00 94.06 218 SER A O 1
ATOM 1690 N N . GLY A 1 219 ? -2.338 6.073 1.717 1.00 90.00 219 GLY A N 1
ATOM 1691 C CA . GLY A 1 219 ? -2.126 7.443 1.249 1.00 90.00 219 GLY A CA 1
ATOM 1692 C C . GLY A 1 219 ? -3.154 7.849 0.191 1.00 90.00 219 GLY A C 1
ATOM 1693 O O . GLY A 1 219 ? -2.809 8.468 -0.809 1.00 90.00 219 GLY A O 1
ATOM 1694 N N . LEU A 1 220 ? -4.409 7.413 0.347 1.00 82.44 220 LEU A N 1
ATOM 1695 C CA . LEU A 1 220 ? -5.500 7.772 -0.558 1.00 82.44 220 LEU A CA 1
ATOM 1696 C C . LEU A 1 220 ? -6.113 9.115 -0.153 1.00 82.44 220 LEU A C 1
ATOM 1698 O O . LEU A 1 220 ? -6.572 9.271 0.981 1.00 82.44 220 LEU A O 1
ATOM 1702 N N . TYR A 1 221 ? -6.205 10.028 -1.118 1.00 84.44 221 TYR A N 1
ATOM 1703 C CA . TYR A 1 221 ? -6.962 11.269 -1.015 1.00 84.44 221 TYR A CA 1
ATOM 1704 C C . TYR A 1 221 ? -8.084 11.279 -2.070 1.00 84.44 221 TYR A C 1
ATOM 1706 O O . TYR A 1 221 ? -7.838 10.880 -3.207 1.00 84.44 221 TYR A O 1
ATOM 1714 N N . PRO A 1 222 ? -9.322 11.675 -1.711 1.00 86.94 222 PRO A N 1
ATOM 1715 C CA . PRO A 1 222 ? -9.742 12.193 -0.408 1.00 86.94 222 PRO A CA 1
ATOM 1716 C C . PRO A 1 222 ? -9.811 11.104 0.680 1.00 86.94 222 PRO A C 1
ATOM 1718 O O . PRO A 1 222 ? -10.071 9.932 0.405 1.00 86.94 222 PRO A O 1
ATOM 1721 N N . LEU A 1 223 ? -9.622 11.503 1.945 1.00 88.56 223 LEU A N 1
ATOM 1722 C CA . LEU A 1 223 ? -9.558 10.587 3.096 1.00 88.56 223 LEU A CA 1
ATOM 1723 C C . LEU A 1 223 ? -10.828 9.735 3.267 1.00 88.56 223 LEU A C 1
ATOM 1725 O O . LEU A 1 223 ? -10.770 8.627 3.798 1.00 88.56 223 LEU A O 1
ATOM 1729 N N . VAL A 1 224 ? -11.975 10.214 2.776 1.00 90.00 224 VAL A N 1
ATOM 1730 C CA . VAL A 1 224 ? -13.229 9.445 2.749 1.00 90.00 224 VAL A CA 1
ATOM 1731 C C . VAL A 1 224 ? -13.068 8.100 2.031 1.00 90.00 224 VAL A C 1
ATOM 1733 O O . VAL A 1 224 ? -13.613 7.099 2.496 1.00 90.00 224 VAL A O 1
ATOM 1736 N N . THR A 1 225 ? -12.262 8.038 0.968 1.00 91.19 225 THR A N 1
ATOM 1737 C CA . THR A 1 225 ? -11.988 6.802 0.224 1.00 91.19 225 THR A CA 1
ATOM 1738 C C . THR A 1 225 ? -11.131 5.843 1.045 1.00 91.19 225 THR A C 1
ATOM 1740 O O . THR A 1 225 ? -11.441 4.653 1.127 1.00 91.19 225 THR A O 1
ATOM 1743 N N . ALA A 1 226 ? -10.106 6.359 1.734 1.00 93.25 226 ALA A N 1
ATOM 1744 C CA . ALA A 1 226 ? -9.314 5.571 2.677 1.00 93.25 226 ALA A CA 1
ATOM 1745 C C . ALA A 1 226 ? -10.196 4.980 3.790 1.00 93.25 226 ALA A C 1
ATOM 1747 O O . ALA A 1 226 ? -10.106 3.796 4.101 1.00 93.25 226 ALA A O 1
ATOM 1748 N N . LEU A 1 227 ? -11.092 5.784 4.367 1.00 94.25 227 LEU A N 1
ATOM 1749 C CA . LEU A 1 227 ? -11.986 5.360 5.447 1.00 94.25 227 LEU A CA 1
ATOM 1750 C C . LEU A 1 227 ? -13.046 4.354 4.979 1.00 94.25 227 LEU A C 1
ATOM 1752 O O . LEU A 1 227 ? -13.393 3.441 5.727 1.00 94.25 227 LEU A O 1
ATOM 1756 N N . ALA A 1 228 ? -13.536 4.470 3.743 1.00 93.31 228 ALA A N 1
ATOM 1757 C CA . ALA A 1 228 ? -14.396 3.453 3.144 1.00 93.31 228 ALA A CA 1
ATOM 1758 C C . ALA A 1 228 ? -13.668 2.101 3.031 1.00 93.31 228 ALA A C 1
ATOM 1760 O O . ALA A 1 228 ? -14.249 1.066 3.362 1.00 93.31 228 ALA A O 1
ATOM 1761 N N . LEU A 1 229 ? -12.386 2.104 2.648 1.00 93.88 229 LEU A N 1
ATOM 1762 C CA . LEU A 1 229 ? -11.564 0.891 2.610 1.00 93.88 229 LEU A CA 1
ATOM 1763 C C . LEU A 1 229 ? -11.339 0.318 4.018 1.00 93.88 229 LEU A C 1
ATOM 1765 O O . LEU A 1 229 ? -11.477 -0.884 4.230 1.00 93.88 229 LEU A O 1
ATOM 1769 N N . VAL A 1 230 ? -11.060 1.177 5.002 1.00 95.56 230 VAL A N 1
ATOM 1770 C CA . VAL A 1 230 ? -10.926 0.777 6.413 1.00 95.56 230 VAL A CA 1
ATOM 1771 C C . VAL A 1 230 ? -12.211 0.115 6.926 1.00 95.56 230 VAL A C 1
ATOM 1773 O O . VAL A 1 230 ? -12.134 -0.943 7.549 1.00 95.56 230 VAL A O 1
ATOM 1776 N N . ARG A 1 231 ? -13.390 0.682 6.628 1.00 95.06 231 ARG A N 1
ATOM 1777 C CA . ARG A 1 231 ? -14.703 0.094 6.971 1.00 95.06 231 ARG A CA 1
ATOM 1778 C C . ARG A 1 231 ? -14.875 -1.306 6.400 1.00 95.06 231 ARG A C 1
ATOM 1780 O O . ARG A 1 231 ? -15.315 -2.201 7.116 1.00 95.06 231 ARG A O 1
ATOM 1787 N N . ALA A 1 232 ? -14.501 -1.506 5.138 1.00 93.56 232 ALA A N 1
ATOM 1788 C CA . ALA A 1 232 ? -14.648 -2.788 4.453 1.00 93.56 232 ALA A CA 1
ATOM 1789 C C . ALA A 1 232 ? -13.848 -3.930 5.105 1.00 93.56 232 ALA A C 1
ATOM 1791 O O . ALA A 1 232 ? -14.214 -5.094 4.957 1.00 93.56 232 ALA A O 1
ATOM 1792 N N . HIS A 1 233 ? -12.791 -3.595 5.855 1.00 94.69 233 HIS A N 1
ATOM 1793 C CA . HIS A 1 233 ? -11.896 -4.546 6.520 1.00 94.69 233 HIS A CA 1
ATOM 1794 C C . HIS A 1 233 ? -11.866 -4.399 8.053 1.00 94.69 233 HIS A C 1
ATOM 1796 O O . HIS A 1 233 ? -10.965 -4.916 8.718 1.00 94.69 233 HIS A O 1
ATOM 1802 N N . ALA A 1 234 ? -12.850 -3.719 8.645 1.00 95.62 234 ALA A N 1
ATOM 1803 C CA . ALA A 1 234 ? -12.843 -3.357 10.064 1.00 95.62 234 ALA A CA 1
ATOM 1804 C C . ALA A 1 234 ? -12.774 -4.551 11.039 1.00 95.62 234 ALA A C 1
ATOM 1806 O O . ALA A 1 234 ? -12.262 -4.427 12.157 1.00 95.62 234 ALA A O 1
ATOM 1807 N N . ASP A 1 235 ? -13.273 -5.714 10.616 1.00 95.38 235 ASP A N 1
ATOM 1808 C CA . ASP A 1 235 ? -13.317 -6.940 11.420 1.00 95.38 235 ASP A CA 1
ATOM 1809 C C . ASP A 1 235 ? -12.021 -7.771 11.362 1.00 95.38 235 ASP A C 1
ATOM 1811 O O . ASP A 1 235 ? -11.855 -8.725 12.134 1.00 95.38 235 ASP A O 1
ATOM 1815 N N . THR A 1 236 ? -11.099 -7.445 10.452 1.00 95.94 236 THR A N 1
ATOM 1816 C CA . THR A 1 236 ? -9.841 -8.189 10.257 1.00 95.94 236 THR A CA 1
ATOM 1817 C C . THR A 1 236 ? -8.598 -7.345 10.482 1.00 95.94 236 THR A C 1
ATOM 1819 O O . THR A 1 236 ? -7.546 -7.912 10.772 1.00 95.94 236 THR A O 1
ATOM 1822 N N . LEU A 1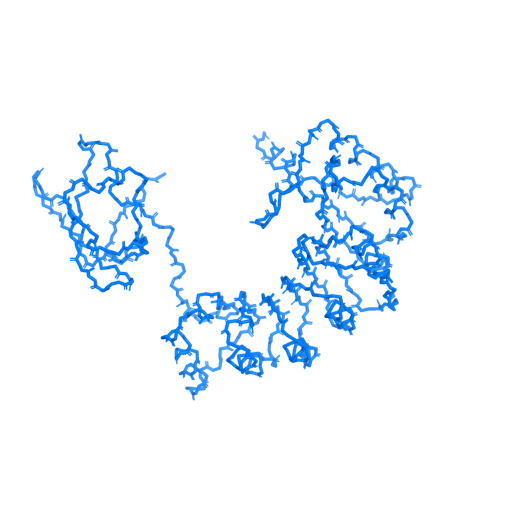 237 ? -8.713 -6.020 10.374 1.00 97.12 237 LEU A N 1
ATOM 1823 C CA . LEU A 1 237 ? -7.574 -5.120 10.427 1.00 97.12 237 LEU A CA 1
ATOM 1824 C C . LEU A 1 237 ? -6.958 -5.054 11.833 1.00 97.12 237 LEU A C 1
ATOM 1826 O O . LEU A 1 237 ? -7.636 -4.741 12.809 1.00 97.12 237 LEU A O 1
ATOM 1830 N N . GLU A 1 238 ? -5.658 -5.337 11.918 1.00 97.62 238 GLU A N 1
ATOM 1831 C CA . GLU A 1 238 ? -4.861 -5.327 13.151 1.00 97.62 238 GLU A CA 1
ATOM 1832 C C . GLU A 1 238 ? -3.940 -4.101 13.230 1.00 97.62 238 GLU A C 1
ATOM 1834 O O . GLU A 1 238 ? -3.717 -3.566 14.317 1.00 97.62 238 GLU A O 1
ATOM 1839 N N . GLU A 1 239 ? -3.437 -3.621 12.090 1.00 97.94 239 GLU A N 1
ATOM 1840 C CA . GLU A 1 239 ? -2.622 -2.411 11.990 1.00 97.94 239 GLU A CA 1
ATOM 1841 C C . GLU A 1 239 ? -3.111 -1.503 10.860 1.00 97.94 239 GLU A C 1
ATOM 1843 O O . GLU A 1 239 ? -3.306 -1.941 9.723 1.00 97.94 239 GLU A O 1
ATOM 1848 N N . LEU A 1 240 ? -3.275 -0.222 11.187 1.00 97.69 240 LEU A N 1
ATOM 1849 C CA . LEU A 1 240 ? -3.718 0.819 10.270 1.00 97.69 240 LEU A CA 1
ATOM 1850 C C . LEU A 1 240 ? -2.696 1.952 10.228 1.00 97.69 240 LEU A C 1
ATOM 1852 O O . LEU A 1 240 ? -2.348 2.514 11.264 1.00 97.69 240 LEU A O 1
ATOM 1856 N N . GLN A 1 241 ? -2.265 2.332 9.032 1.00 96.50 241 GLN A N 1
ATOM 1857 C CA . GLN A 1 241 ? -1.462 3.523 8.796 1.00 96.50 241 GLN A CA 1
ATOM 1858 C C . GLN A 1 241 ? -2.197 4.450 7.825 1.00 96.50 241 GLN A C 1
ATOM 1860 O O . GLN A 1 241 ? -2.517 4.056 6.704 1.00 96.50 241 GLN A O 1
ATOM 1865 N N . LEU A 1 242 ? -2.488 5.675 8.252 1.00 94.62 242 LEU A N 1
ATOM 1866 C CA . LEU A 1 242 ? -3.195 6.665 7.438 1.00 94.62 242 LEU A CA 1
ATOM 1867 C C . LEU A 1 242 ? -2.312 7.881 7.215 1.00 94.62 242 LEU A C 1
ATOM 1869 O O . LEU A 1 242 ? -1.813 8.454 8.183 1.00 94.62 242 LEU A O 1
ATOM 1873 N N . VAL A 1 243 ? -2.166 8.296 5.960 1.00 90.69 243 VAL A N 1
ATOM 1874 C CA . VAL A 1 243 ? -1.630 9.623 5.647 1.00 90.69 243 VAL A CA 1
ATOM 1875 C C . VAL A 1 243 ? -2.738 10.638 5.914 1.00 90.69 243 VAL A C 1
ATOM 1877 O O . VAL A 1 243 ? -3.825 10.551 5.346 1.00 90.69 243 VAL A O 1
ATOM 1880 N N . ALA A 1 244 ? -2.500 11.546 6.857 1.00 88.38 244 ALA A N 1
ATOM 1881 C CA . ALA A 1 244 ? -3.460 12.580 7.224 1.00 88.38 244 ALA A CA 1
ATOM 1882 C C . ALA A 1 244 ? -2.726 13.799 7.784 1.00 88.38 244 ALA A C 1
ATOM 1884 O O . ALA A 1 244 ? -1.880 13.673 8.678 1.00 88.38 244 ALA A O 1
ATOM 1885 N N . ALA A 1 245 ? -3.087 14.995 7.319 1.00 85.12 245 ALA A N 1
ATOM 1886 C CA . ALA A 1 245 ? -2.562 16.228 7.891 1.00 85.12 245 ALA A CA 1
ATOM 1887 C C . ALA A 1 245 ? -3.249 16.532 9.233 1.00 85.12 245 ALA A C 1
ATOM 1889 O O . ALA A 1 245 ? -4.361 16.068 9.504 1.00 85.12 245 ALA A O 1
ATOM 1890 N N . SER A 1 246 ? -2.585 17.301 10.100 1.00 81.56 246 SER A N 1
ATOM 1891 C CA . SER A 1 246 ? -3.231 17.803 11.322 1.00 81.56 246 SER A CA 1
ATOM 1892 C C . SER A 1 246 ? -4.068 19.054 11.052 1.00 81.56 246 SER A C 1
ATOM 1894 O O . SER A 1 246 ? -4.913 19.402 11.866 1.00 81.56 246 SER A O 1
ATOM 1896 N N . THR A 1 247 ? -3.845 19.727 9.921 1.00 79.12 247 THR A N 1
ATOM 1897 C CA . THR A 1 247 ? -4.501 20.986 9.548 1.00 79.12 247 THR A CA 1
ATOM 1898 C C . THR A 1 247 ? -5.008 20.947 8.109 1.00 79.12 247 THR A C 1
ATOM 1900 O O . THR A 1 247 ? -4.488 20.196 7.285 1.00 79.12 247 THR A O 1
ATOM 1903 N N . GLU A 1 248 ? -5.972 21.810 7.798 1.00 76.12 248 GLU A N 1
ATOM 1904 C CA . GLU A 1 248 ? -6.475 22.076 6.443 1.00 76.12 248 GLU A CA 1
ATOM 1905 C C . GLU A 1 248 ? -5.354 22.357 5.411 1.00 76.12 248 GLU A C 1
ATOM 1907 O O . GLU A 1 248 ? -4.269 22.824 5.790 1.00 76.12 248 GLU A O 1
ATOM 1912 N N . PRO A 1 249 ? -5.588 22.103 4.104 1.00 74.19 249 PRO A N 1
ATOM 1913 C CA . PRO A 1 249 ? -6.830 21.595 3.489 1.00 74.19 249 PRO A CA 1
ATOM 1914 C C . PRO A 1 249 ? -6.949 20.059 3.481 1.00 74.19 249 PRO A C 1
ATOM 1916 O O . PRO A 1 249 ? -7.947 19.503 3.038 1.00 74.19 249 PRO A O 1
ATOM 1919 N N . TYR A 1 250 ? -5.909 19.358 3.939 1.00 76.06 250 TYR A N 1
ATOM 1920 C CA . TYR A 1 250 ? -5.844 17.888 3.955 1.00 76.06 250 TYR A CA 1
ATOM 1921 C C . TYR A 1 250 ? -6.059 17.306 5.356 1.00 76.06 250 TYR A C 1
ATOM 1923 O O . TYR A 1 250 ? -5.829 16.115 5.598 1.00 76.06 250 TYR A O 1
ATOM 1931 N N . GLY A 1 251 ? -6.425 18.173 6.300 1.00 77.81 251 GLY A N 1
ATOM 1932 C CA . GLY A 1 251 ? -6.765 17.810 7.659 1.00 77.81 251 GLY A CA 1
ATOM 1933 C C . GLY A 1 251 ? -8.102 17.089 7.695 1.00 77.81 251 GLY A C 1
ATOM 1934 O O . GLY A 1 251 ? -8.960 17.273 6.839 1.00 77.81 251 GLY A O 1
ATOM 1935 N N . CYS A 1 252 ? -8.284 16.251 8.706 1.00 84.19 252 CYS A N 1
ATOM 1936 C CA . CYS A 1 252 ? -9.588 15.684 9.008 1.00 84.19 252 CYS A CA 1
ATOM 1937 C C . CYS A 1 252 ? -9.866 15.925 10.493 1.00 84.19 252 CYS A C 1
ATOM 1939 O O . CYS A 1 252 ? -9.441 15.120 11.332 1.00 84.19 252 CYS A O 1
ATOM 1941 N N . PRO A 1 253 ? -10.509 17.056 10.841 1.00 82.50 253 PRO A N 1
ATOM 1942 C CA . PRO A 1 253 ? -10.820 17.368 12.234 1.00 82.50 253 PRO A CA 1
ATOM 1943 C C . PRO A 1 253 ? -11.757 16.314 12.843 1.00 82.50 253 PRO A C 1
ATOM 1945 O O . PRO A 1 253 ? -11.618 15.962 14.009 1.00 82.50 253 PRO A O 1
ATOM 1948 N N . ASP A 1 254 ? -12.633 15.718 12.032 1.00 90.31 254 ASP A N 1
ATOM 1949 C CA . ASP A 1 254 ? -13.555 14.658 12.448 1.00 90.31 254 ASP A CA 1
ATOM 1950 C C . ASP A 1 254 ? -12.970 13.234 12.340 1.00 90.31 254 ASP A C 1
ATOM 1952 O O . ASP A 1 254 ? -13.713 12.256 12.448 1.00 90.31 254 ASP A O 1
ATOM 1956 N N . LEU A 1 255 ? -11.650 13.076 12.153 1.00 94.12 255 LEU A N 1
ATOM 1957 C CA . LEU A 1 255 ? -11.023 11.763 11.934 1.00 94.12 255 LEU A CA 1
ATOM 1958 C C . LEU A 1 255 ? -11.374 10.755 13.036 1.00 94.12 255 LEU A C 1
ATOM 1960 O O . LEU A 1 255 ? -11.664 9.597 12.743 1.00 94.12 255 LEU A O 1
ATOM 1964 N N . ALA A 1 256 ? -11.401 11.192 14.297 1.00 95.81 256 ALA A N 1
ATOM 1965 C CA . ALA A 1 256 ? -11.796 10.335 15.411 1.00 95.81 256 ALA A CA 1
ATOM 1966 C C . ALA A 1 256 ? -13.237 9.808 15.238 1.00 95.81 256 ALA A C 1
ATOM 1968 O O . ALA A 1 256 ? -13.479 8.601 15.282 1.00 95.81 256 ALA A O 1
ATOM 1969 N N . ARG A 1 257 ? -14.200 10.688 14.947 1.00 95.62 257 ARG A N 1
ATOM 1970 C CA . ARG A 1 257 ? -15.601 10.292 14.728 1.00 95.62 257 ARG A CA 1
ATOM 1971 C C . ARG A 1 257 ? -15.736 9.338 13.538 1.00 95.62 257 ARG A C 1
ATOM 1973 O O . ARG A 1 257 ? -16.485 8.364 13.601 1.00 95.62 257 ARG A O 1
ATOM 1980 N N . GLU A 1 258 ? -14.989 9.576 12.466 1.00 95.88 258 GLU A N 1
ATOM 1981 C CA . GLU A 1 258 ? -14.999 8.704 11.293 1.00 95.88 258 GLU A CA 1
ATOM 1982 C C . GLU A 1 258 ? -14.411 7.314 11.571 1.00 95.88 258 GLU A C 1
ATOM 1984 O O . GLU A 1 258 ? -14.972 6.305 11.136 1.00 95.88 258 GLU A O 1
ATOM 1989 N N . LEU A 1 259 ? -13.333 7.223 12.351 1.00 96.88 259 LEU A N 1
ATOM 1990 C CA . LEU A 1 259 ? -12.758 5.945 12.785 1.00 96.88 259 LEU A CA 1
ATOM 1991 C C . LEU A 1 259 ? -13.685 5.187 13.734 1.00 96.88 259 LEU A C 1
ATOM 1993 O O . LEU A 1 259 ? -13.790 3.962 13.642 1.00 96.88 259 LEU A O 1
ATOM 1997 N N . GLN A 1 260 ? -14.408 5.897 14.602 1.00 96.38 260 GLN A N 1
ATOM 1998 C CA . GLN A 1 260 ? -15.435 5.301 15.454 1.00 96.38 260 GLN A CA 1
ATOM 1999 C C . GLN A 1 260 ? -16.509 4.611 14.597 1.00 96.38 260 GLN A C 1
ATOM 2001 O O . GLN A 1 260 ? -16.827 3.442 14.833 1.00 96.38 260 GLN A O 1
ATOM 2006 N N . ARG A 1 261 ? -16.984 5.288 13.539 1.00 96.50 261 ARG A N 1
ATOM 2007 C CA . ARG A 1 261 ? -17.931 4.738 12.548 1.00 96.50 261 ARG A CA 1
ATOM 2008 C C . ARG A 1 261 ? -17.364 3.558 11.762 1.00 96.50 261 ARG A C 1
ATOM 2010 O O . ARG A 1 261 ? -18.135 2.753 11.253 1.00 96.50 261 ARG A O 1
ATOM 2017 N N . CYS A 1 262 ? -16.038 3.430 11.669 1.00 96.69 262 CYS A N 1
ATOM 2018 C CA . CYS A 1 262 ? -15.423 2.291 10.995 1.00 96.69 262 CYS A CA 1
ATOM 2019 C C . CYS A 1 262 ? -15.629 0.969 11.733 1.00 96.69 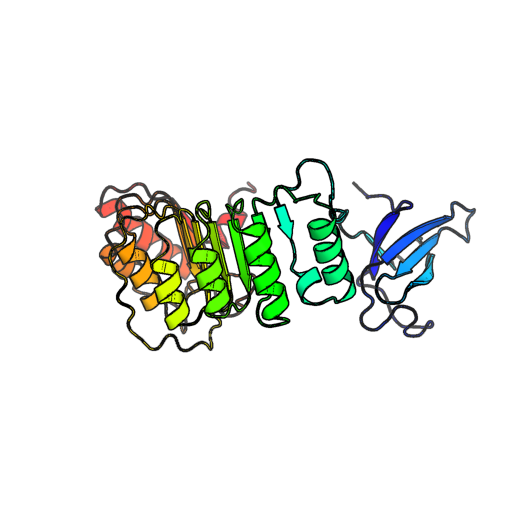262 CYS A C 1
ATOM 2021 O O . CYS A 1 262 ? -15.511 -0.077 11.113 1.00 96.69 262 CYS A O 1
ATOM 2023 N N . GLY A 1 263 ? -15.939 0.976 13.032 1.00 95.62 263 GLY A N 1
ATOM 2024 C CA . GLY A 1 263 ? -16.278 -0.257 13.742 1.00 95.62 263 GLY A CA 1
ATOM 2025 C C . GLY A 1 263 ? -15.095 -1.192 14.025 1.00 95.62 263 GLY A C 1
ATOM 2026 O O . GLY A 1 263 ? -15.330 -2.300 14.481 1.00 95.62 263 GLY A O 1
ATOM 2027 N N . LEU A 1 264 ? -13.849 -0.737 13.860 1.00 96.94 264 LEU A N 1
ATOM 2028 C CA . LEU A 1 264 ? -12.591 -1.493 14.019 1.00 96.94 264 LEU A CA 1
ATOM 2029 C C . LEU A 1 264 ? -12.529 -2.329 15.311 1.00 96.94 264 LEU A C 1
ATOM 2031 O O . LEU A 1 264 ? -12.383 -1.760 16.388 1.00 96.94 264 LEU A O 1
ATOM 2035 N N . LYS A 1 265 ? -12.647 -3.663 15.219 1.00 95.50 265 LYS A N 1
ATOM 2036 C CA . LYS A 1 265 ? -12.732 -4.553 16.404 1.00 95.50 265 LYS A CA 1
ATOM 2037 C C . LYS A 1 265 ? -11.407 -5.204 16.793 1.00 95.50 265 LYS A C 1
ATOM 2039 O O . LYS A 1 265 ? -11.211 -5.537 17.956 1.00 95.50 265 LYS A O 1
ATOM 2044 N N . LYS A 1 266 ? -10.525 -5.437 15.817 1.00 96.88 266 LYS A N 1
ATOM 2045 C CA . LYS A 1 266 ? -9.249 -6.154 16.005 1.00 96.88 266 LYS A CA 1
ATOM 2046 C C . LYS A 1 266 ? -8.022 -5.255 15.929 1.00 96.88 266 LYS A C 1
ATOM 2048 O O . LYS A 1 266 ? -6.902 -5.763 15.986 1.00 96.88 266 LYS A O 1
ATOM 2053 N N . LEU A 1 267 ? -8.226 -3.946 15.796 1.00 98.12 267 LEU A N 1
ATOM 2054 C CA . LEU A 1 267 ? -7.134 -3.001 15.653 1.00 98.12 267 LEU A CA 1
ATOM 2055 C C . LEU A 1 267 ? -6.296 -2.992 16.933 1.00 98.12 267 LEU A C 1
ATOM 2057 O O . LEU A 1 267 ? -6.830 -2.850 18.026 1.00 98.12 267 LEU A O 1
ATOM 2061 N N . LYS A 1 268 ? -4.985 -3.155 16.779 1.00 98.00 268 LYS A N 1
ATOM 2062 C CA . LYS A 1 268 ? -3.991 -3.129 17.862 1.00 98.00 268 LYS A CA 1
ATOM 2063 C C . LYS A 1 268 ? -3.095 -1.905 17.755 1.00 98.00 268 LYS A C 1
ATOM 2065 O O . LYS A 1 268 ? -2.609 -1.398 18.761 1.00 98.00 268 LYS A O 1
ATOM 2070 N N . LYS A 1 269 ? -2.860 -1.435 16.529 1.00 97.69 269 LYS A N 1
ATOM 2071 C CA . LYS A 1 269 ? -1.941 -0.337 16.246 1.00 97.69 269 LYS A CA 1
ATOM 2072 C C . LYS A 1 269 ? -2.498 0.579 15.169 1.00 97.69 269 LYS A C 1
ATOM 2074 O O . LYS A 1 269 ? -2.934 0.124 14.114 1.00 97.69 269 LYS A O 1
ATOM 2079 N N . MET A 1 270 ? -2.421 1.874 15.424 1.00 97.44 270 MET A N 1
ATOM 2080 C CA . MET A 1 270 ? -2.760 2.923 14.484 1.00 97.44 270 MET A CA 1
ATOM 2081 C C . MET A 1 270 ? -1.601 3.910 14.373 1.00 97.44 270 MET A C 1
ATOM 2083 O O . MET A 1 270 ? -1.085 4.378 15.384 1.00 97.44 270 MET A O 1
ATOM 2087 N N . VAL A 1 271 ? -1.202 4.245 13.150 1.00 95.62 271 VAL A N 1
ATOM 2088 C CA . VAL A 1 271 ? -0.158 5.236 12.877 1.00 95.62 271 VAL A CA 1
ATOM 2089 C C . VAL A 1 271 ? -0.716 6.323 11.969 1.00 95.62 271 VAL A C 1
ATOM 2091 O O . VAL A 1 271 ? -1.192 6.042 10.872 1.00 95.62 271 VAL A O 1
ATOM 2094 N N . ILE A 1 272 ? -0.630 7.574 12.408 1.00 93.81 272 ILE A N 1
ATOM 2095 C CA . ILE A 1 272 ? -0.863 8.738 11.558 1.00 93.81 272 ILE A CA 1
ATOM 2096 C C . ILE A 1 272 ? 0.462 9.135 10.912 1.00 93.81 272 ILE A C 1
ATOM 2098 O O . ILE A 1 272 ? 1.412 9.523 11.598 1.00 93.81 272 ILE A O 1
ATOM 2102 N N . LEU A 1 273 ? 0.526 9.017 9.592 1.00 91.50 273 LEU A N 1
ATOM 2103 C CA . LEU A 1 273 ? 1.673 9.389 8.779 1.00 91.50 273 LEU A CA 1
ATOM 2104 C C . LEU A 1 273 ? 1.566 10.877 8.428 1.00 91.50 273 LEU A C 1
ATOM 2106 O O . LEU A 1 273 ? 0.609 11.304 7.783 1.00 91.50 273 LEU A O 1
ATOM 2110 N N . ARG A 1 274 ? 2.540 11.667 8.893 1.00 87.56 274 ARG A N 1
ATOM 2111 C CA . ARG A 1 274 ? 2.624 13.124 8.661 1.00 87.56 274 ARG A CA 1
ATOM 2112 C C . ARG A 1 274 ? 3.590 13.505 7.547 1.00 87.56 274 ARG A C 1
ATOM 2114 O O . ARG A 1 274 ? 3.473 14.581 6.983 1.00 87.56 274 ARG A O 1
ATOM 2121 N N . ARG A 1 275 ? 4.519 12.615 7.217 1.00 79.12 275 ARG A N 1
ATOM 2122 C CA . ARG A 1 275 ? 5.399 12.725 6.059 1.00 79.12 275 ARG A CA 1
ATOM 2123 C C . ARG A 1 275 ? 5.416 11.383 5.364 1.00 79.12 275 ARG A C 1
ATOM 2125 O O . ARG A 1 275 ? 5.792 10.385 5.977 1.00 79.12 275 ARG A O 1
ATOM 2132 N N . ASP A 1 276 ? 5.022 11.377 4.100 1.00 66.31 276 ASP A N 1
ATOM 2133 C CA . ASP A 1 276 ? 5.391 10.295 3.201 1.00 66.31 276 ASP A CA 1
ATOM 2134 C C . ASP A 1 276 ? 6.604 10.728 2.375 1.00 66.31 276 ASP A C 1
ATOM 2136 O O . ASP A 1 276 ? 6.826 11.920 2.163 1.00 66.31 276 ASP A O 1
ATOM 2140 N N . ALA A 1 277 ? 7.383 9.767 1.883 1.00 59.62 277 ALA A N 1
ATOM 2141 C CA . ALA A 1 277 ? 8.501 10.014 0.974 1.00 59.62 277 ALA A CA 1
ATOM 2142 C C . ALA A 1 277 ? 8.070 10.773 -0.297 1.00 59.62 277 ALA A C 1
ATOM 2144 O O . ALA A 1 277 ? 8.914 11.342 -0.990 1.00 59.62 277 ALA A O 1
ATOM 2145 N N . HIS A 1 278 ? 6.767 10.780 -0.583 1.00 60.09 278 HIS A N 1
ATOM 2146 C CA . HIS A 1 278 ? 6.166 11.363 -1.774 1.00 60.09 278 HIS A CA 1
ATOM 2147 C C . HIS A 1 278 ? 5.298 12.605 -1.505 1.00 60.09 278 HIS A C 1
ATOM 2149 O O . HIS A 1 278 ? 5.018 13.333 -2.453 1.00 60.09 278 HIS A O 1
ATOM 2155 N N . ASP A 1 279 ? 4.947 12.911 -0.248 1.00 62.25 279 ASP A N 1
ATOM 2156 C CA . ASP A 1 279 ? 3.957 13.950 0.067 1.00 62.25 279 ASP A CA 1
ATOM 2157 C C . ASP A 1 279 ? 4.542 15.099 0.893 1.00 62.25 279 ASP A C 1
ATOM 2159 O O . ASP A 1 279 ? 4.717 15.015 2.109 1.00 62.25 279 ASP A O 1
ATOM 2163 N N . ALA A 1 280 ? 4.772 16.233 0.226 1.00 63.44 280 ALA A N 1
ATOM 2164 C CA . ALA A 1 280 ? 5.139 17.504 0.859 1.00 63.44 280 ALA A CA 1
ATOM 2165 C C . ALA A 1 280 ? 3.936 18.246 1.484 1.00 63.44 280 ALA A C 1
ATOM 2167 O O . ALA A 1 280 ? 4.087 19.353 2.001 1.00 63.44 280 ALA A O 1
ATOM 2168 N N . PHE A 1 281 ? 2.733 17.673 1.403 1.00 66.44 281 PHE A N 1
ATOM 2169 C CA . PHE A 1 281 ? 1.478 18.399 1.618 1.00 66.44 281 PHE A CA 1
ATOM 2170 C C . PHE A 1 281 ? 0.950 18.354 3.054 1.00 66.44 281 PHE A C 1
ATOM 2172 O O . PHE A 1 281 ? 0.090 19.155 3.424 1.00 66.44 281 PHE A O 1
ATOM 2179 N N . CYS A 1 282 ? 1.468 17.457 3.889 1.00 70.31 282 CYS A N 1
ATOM 2180 C CA . CYS A 1 282 ? 1.021 17.338 5.268 1.00 70.31 282 CYS A CA 1
ATOM 2181 C C . CYS A 1 282 ? 1.741 18.356 6.162 1.00 70.31 282 CYS A C 1
ATOM 2183 O O . CYS A 1 282 ? 2.901 18.192 6.536 1.00 70.31 282 CYS A O 1
ATOM 2185 N N . ARG A 1 283 ? 1.029 19.423 6.539 1.00 78.44 283 ARG A N 1
ATOM 2186 C CA . ARG A 1 283 ? 1.458 20.293 7.638 1.00 78.44 283 ARG A CA 1
ATOM 2187 C C . ARG A 1 283 ? 1.223 19.570 8.961 1.00 78.44 283 ARG A C 1
ATOM 2189 O O . ARG A 1 283 ? 0.160 18.985 9.184 1.00 78.44 283 ARG A O 1
ATOM 2196 N N . HIS A 1 284 ? 2.233 19.618 9.819 1.00 86.62 284 HIS A N 1
ATOM 2197 C CA . HIS A 1 284 ? 2.225 18.988 11.127 1.00 86.62 284 HIS A CA 1
ATOM 2198 C C . HIS A 1 284 ? 2.428 20.055 12.204 1.00 86.62 284 HIS A C 1
ATOM 2200 O O . HIS A 1 284 ? 3.522 20.599 12.347 1.00 86.62 284 HIS A O 1
ATOM 2206 N N . ASP A 1 285 ? 1.363 20.350 12.947 1.00 89.75 285 ASP A N 1
ATOM 2207 C CA . ASP A 1 285 ? 1.441 21.115 14.190 1.00 89.75 285 ASP A CA 1
ATOM 2208 C C . ASP A 1 285 ? 1.437 20.144 15.371 1.00 89.75 285 ASP A C 1
ATOM 2210 O O . ASP A 1 285 ? 0.584 19.256 15.460 1.00 89.75 285 ASP A O 1
ATOM 2214 N N . GLN A 1 286 ? 2.400 20.289 16.280 1.00 90.69 286 GLN A N 1
ATOM 2215 C CA . GLN A 1 286 ? 2.589 19.318 17.354 1.00 90.69 286 GLN A CA 1
ATOM 2216 C C . GLN A 1 286 ? 1.438 19.338 18.371 1.00 90.69 286 GLN A C 1
ATOM 2218 O O . GLN A 1 286 ? 1.084 18.282 18.898 1.00 90.69 286 GLN A O 1
ATOM 2223 N N . ASN A 1 287 ? 0.850 20.504 18.653 1.00 91.44 287 ASN A N 1
ATOM 2224 C CA . ASN A 1 287 ? -0.245 20.625 19.614 1.00 91.44 287 ASN A CA 1
ATOM 2225 C C . ASN A 1 287 ? -1.536 20.061 19.014 1.00 91.44 287 ASN A C 1
ATOM 2227 O O . ASN A 1 287 ? -2.125 19.156 19.605 1.00 91.44 287 ASN A O 1
ATOM 2231 N N . THR A 1 288 ? -1.893 20.471 17.793 1.00 91.38 288 THR A N 1
ATOM 2232 C CA . THR A 1 288 ? -3.043 19.918 17.063 1.00 91.38 288 THR A CA 1
ATOM 2233 C C . THR A 1 288 ? -2.892 18.412 16.838 1.00 91.38 288 THR A C 1
ATOM 2235 O O . THR A 1 288 ? -3.857 17.659 16.949 1.00 91.38 288 THR A O 1
ATOM 2238 N N . CYS A 1 289 ? -1.672 17.922 16.581 1.00 92.38 289 CYS A N 1
ATOM 2239 C CA . CYS A 1 289 ? -1.416 16.487 16.504 1.00 92.38 289 CYS A CA 1
ATOM 2240 C C . CYS A 1 289 ? -1.689 15.788 17.839 1.00 92.38 289 CYS A C 1
ATOM 2242 O O . CYS A 1 289 ? -2.324 14.736 17.835 1.00 92.38 289 CYS A O 1
ATOM 2244 N N . ARG A 1 290 ? -1.219 16.328 18.973 1.00 93.38 290 ARG A N 1
ATOM 2245 C CA . ARG A 1 290 ? -1.476 15.733 20.297 1.00 93.38 290 ARG A CA 1
ATOM 2246 C C . ARG A 1 290 ? -2.973 15.685 20.603 1.00 93.38 290 ARG A C 1
ATOM 2248 O O . ARG A 1 290 ? -3.453 14.652 21.067 1.00 93.38 290 ARG A O 1
ATOM 2255 N N . GLU A 1 291 ? -3.709 16.750 20.297 1.00 94.44 291 GLU A N 1
ATOM 2256 C CA . GLU A 1 291 ? -5.167 16.802 20.455 1.00 94.44 291 GLU A CA 1
ATOM 2257 C C . GLU A 1 291 ? -5.863 15.739 19.598 1.00 94.44 291 GLU A C 1
ATOM 2259 O O . GLU A 1 291 ? -6.628 14.931 20.126 1.00 94.44 291 GLU A O 1
ATOM 2264 N N . GLN A 1 292 ? -5.528 15.658 18.306 1.00 94.06 292 GLN A N 1
ATOM 2265 C CA . GLN A 1 292 ? -6.088 14.655 17.395 1.00 94.06 292 GLN A CA 1
ATOM 2266 C C . GLN A 1 292 ? -5.790 13.220 17.865 1.00 94.06 292 GLN A C 1
ATOM 2268 O O . GLN A 1 292 ? -6.686 12.377 17.880 1.00 94.06 292 GLN A O 1
ATOM 2273 N N . LEU A 1 293 ? -4.553 12.926 18.289 1.00 95.31 293 LEU A N 1
ATOM 2274 C CA . LEU A 1 293 ? -4.191 11.606 18.826 1.00 95.31 293 LEU A CA 1
ATOM 2275 C C . LEU A 1 293 ? -4.968 11.283 20.109 1.00 95.31 293 LEU A C 1
ATOM 2277 O O . LEU A 1 293 ? -5.411 10.150 20.277 1.00 95.31 293 LEU A O 1
ATOM 2281 N N . SER A 1 294 ? -5.168 12.271 20.986 1.00 96.38 294 SER A N 1
ATOM 2282 C CA . SER A 1 294 ? -5.916 12.106 22.239 1.00 96.38 294 SER A CA 1
ATOM 2283 C C . SER A 1 294 ? -7.389 11.793 21.974 1.00 96.38 294 SER A C 1
ATOM 2285 O O . SER A 1 294 ? -7.946 10.890 22.592 1.00 96.38 294 SER A O 1
ATOM 2287 N N . GLN A 1 295 ? -8.006 12.471 21.002 1.00 97.06 295 GLN A N 1
ATOM 2288 C CA . GLN A 1 295 ? -9.376 12.187 20.563 1.00 97.06 295 GLN A CA 1
ATOM 2289 C C . GLN A 1 295 ? -9.510 10.773 19.978 1.00 97.06 295 GLN A C 1
ATOM 2291 O O . GLN A 1 295 ? -10.457 10.059 20.302 1.00 97.06 295 GLN A O 1
ATOM 2296 N N . ILE A 1 296 ? -8.549 10.336 19.155 1.00 96.88 296 ILE A N 1
ATOM 2297 C CA . ILE A 1 296 ? -8.527 8.974 18.594 1.00 96.88 296 ILE A CA 1
ATOM 2298 C C . ILE A 1 296 ? -8.322 7.924 19.700 1.00 96.88 296 ILE A C 1
ATOM 2300 O O . ILE A 1 296 ? -8.941 6.864 19.685 1.00 96.88 296 ILE A O 1
ATOM 2304 N N . LEU A 1 297 ? -7.465 8.193 20.682 1.00 97.50 297 LEU A N 1
ATOM 2305 C CA . LEU A 1 297 ? -7.259 7.274 21.800 1.00 97.50 297 LEU A CA 1
ATOM 2306 C C . LEU A 1 297 ? -8.514 7.159 22.677 1.00 97.50 297 LEU A C 1
ATOM 2308 O O . LEU A 1 297 ? -8.870 6.061 23.115 1.00 97.50 297 LEU A O 1
ATOM 2312 N N . HIS A 1 298 ? -9.204 8.278 22.901 1.00 97.75 298 HIS A N 1
ATOM 2313 C CA . HIS A 1 298 ? -10.441 8.326 23.671 1.00 97.75 298 HIS A CA 1
ATOM 2314 C C . HIS A 1 298 ? -11.533 7.431 23.064 1.00 97.75 298 HIS A C 1
ATOM 2316 O O . HIS A 1 298 ? -12.031 6.551 23.763 1.00 97.75 298 HIS A O 1
ATOM 2322 N N . ILE A 1 299 ? -11.819 7.541 21.758 1.00 97.56 299 ILE A N 1
ATOM 2323 C CA . ILE A 1 299 ? -12.856 6.716 21.096 1.00 97.56 299 ILE A CA 1
ATOM 2324 C C . ILE A 1 299 ? -12.570 5.206 21.158 1.00 97.56 299 ILE A C 1
ATOM 2326 O O . ILE A 1 299 ? -13.499 4.398 21.171 1.00 97.56 299 ILE A O 1
ATOM 2330 N N . PHE A 1 300 ? -11.296 4.794 21.159 1.00 97.38 300 PHE A N 1
ATOM 2331 C CA . PHE A 1 300 ? -10.935 3.381 21.275 1.00 97.38 300 PHE A CA 1
ATOM 2332 C C . PHE A 1 300 ? -11.091 2.911 22.721 1.00 97.38 300 PHE A C 1
ATOM 2334 O O . PHE A 1 300 ? -11.614 1.821 22.954 1.00 97.38 300 PHE A O 1
ATOM 2341 N N . SER A 1 301 ? -10.739 3.770 23.680 1.00 97.12 301 SER A N 1
ATOM 2342 C CA . SER A 1 301 ? -10.879 3.502 25.112 1.00 97.12 301 SER A CA 1
ATOM 2343 C C . SER A 1 301 ? -12.348 3.362 25.529 1.00 97.12 301 SER A C 1
ATOM 2345 O O . SER A 1 301 ? -12.686 2.418 26.236 1.00 97.12 301 SER A O 1
ATOM 2347 N N . GLU A 1 302 ? -13.244 4.222 25.027 1.00 97.38 302 GLU A N 1
ATOM 2348 C CA . GLU A 1 302 ? -14.700 4.119 25.249 1.00 97.38 302 GLU A CA 1
ATOM 2349 C C . GLU A 1 302 ? -15.287 2.787 24.759 1.00 97.38 302 GLU A C 1
ATOM 2351 O O . GLU A 1 302 ? -16.274 2.289 25.297 1.00 97.38 302 GLU A O 1
ATOM 2356 N N . ARG A 1 303 ? -14.662 2.179 23.746 1.00 96.25 303 ARG A N 1
ATOM 2357 C CA . ARG A 1 303 ? -15.056 0.874 23.197 1.00 96.25 303 ARG A CA 1
ATOM 2358 C C . ARG A 1 303 ? -14.356 -0.305 23.876 1.00 96.25 303 ARG A C 1
ATOM 2360 O O . ARG A 1 303 ? -14.535 -1.438 23.432 1.00 96.25 303 ARG A O 1
ATOM 2367 N N . GLY A 1 304 ? -13.550 -0.057 24.909 1.00 97.38 304 GLY A N 1
ATOM 2368 C CA . GLY A 1 304 ? -12.767 -1.082 25.600 1.00 97.38 304 GLY A CA 1
ATOM 2369 C C . GLY A 1 304 ? -11.633 -1.672 24.755 1.00 97.38 304 GLY A C 1
ATOM 2370 O O . GLY A 1 304 ? -11.194 -2.790 25.018 1.00 97.38 304 GLY A O 1
ATOM 2371 N N . LEU A 1 305 ? -11.168 -0.960 23.723 1.00 97.19 305 LEU A N 1
ATOM 2372 C CA . LEU A 1 305 ? -10.085 -1.406 22.848 1.00 97.19 305 LEU A CA 1
ATOM 2373 C C . LEU A 1 305 ? -8.751 -0.803 23.296 1.00 97.19 305 LEU A C 1
ATOM 2375 O O . LEU A 1 305 ? -8.601 0.413 23.389 1.00 97.19 305 LEU A O 1
ATOM 2379 N N . SER A 1 306 ? -7.751 -1.659 23.514 1.00 97.12 306 SER A N 1
ATOM 2380 C CA . SER A 1 306 ? -6.372 -1.232 23.766 1.00 97.12 306 SER A CA 1
ATOM 2381 C C . SER A 1 306 ? -5.632 -1.086 22.433 1.00 97.12 306 SER A C 1
ATOM 2383 O O . SER A 1 306 ? -5.136 -2.066 21.877 1.00 97.12 306 SER A O 1
ATOM 2385 N N . VAL A 1 307 ? -5.611 0.137 21.892 1.00 97.44 307 VAL A N 1
ATOM 2386 C CA . VAL A 1 307 ? -4.970 0.462 20.606 1.00 97.44 307 VAL A CA 1
ATOM 2387 C C . VAL A 1 307 ? -3.795 1.406 20.831 1.00 97.44 307 VAL A C 1
ATOM 2389 O O . VAL A 1 307 ? -3.958 2.480 21.405 1.00 97.44 307 VAL A O 1
ATOM 2392 N N . ALA A 1 308 ? -2.613 1.047 20.328 1.00 97.12 308 ALA A N 1
ATOM 2393 C CA . ALA A 1 308 ? -1.474 1.958 20.283 1.00 97.12 308 ALA A CA 1
ATOM 2394 C C . ALA A 1 308 ? -1.681 2.989 19.165 1.00 97.12 308 ALA A C 1
ATOM 2396 O O . ALA A 1 308 ? -1.654 2.628 17.989 1.00 97.12 308 ALA A O 1
ATOM 2397 N N . VAL A 1 309 ? -1.883 4.260 19.520 1.00 96.69 309 VAL A N 1
ATOM 2398 C CA . VAL A 1 309 ? -2.084 5.359 18.563 1.00 96.69 309 VAL A CA 1
ATOM 2399 C C . VAL A 1 309 ? -0.812 6.202 18.490 1.00 96.69 309 VAL A C 1
ATOM 2401 O O . VAL A 1 309 ? -0.398 6.800 19.480 1.00 96.69 309 VAL A O 1
ATOM 2404 N N . LEU A 1 310 ? -0.178 6.234 17.319 1.00 95.62 310 LEU A N 1
ATOM 2405 C CA . LEU A 1 310 ? 1.136 6.839 17.096 1.00 95.62 310 LEU A CA 1
ATOM 2406 C C . LEU A 1 310 ? 1.086 7.885 15.976 1.00 95.62 310 LEU A C 1
ATOM 2408 O O . LEU A 1 310 ? 0.281 7.793 15.052 1.00 95.62 310 LEU A O 1
ATOM 2412 N N . CYS A 1 311 ? 2.001 8.846 16.017 1.00 94.44 311 CYS A N 1
ATOM 2413 C CA . CYS A 1 311 ? 2.304 9.779 14.937 1.00 94.44 311 CYS A CA 1
ATOM 2414 C C . CYS A 1 311 ? 3.726 9.528 14.430 1.00 94.44 311 CYS A C 1
ATOM 2416 O O . CYS A 1 311 ? 4.671 9.454 15.218 1.00 94.44 311 CYS A O 1
ATOM 2418 N N . SER A 1 312 ? 3.890 9.450 13.109 1.00 92.06 312 SER A N 1
ATOM 2419 C CA . SER A 1 312 ? 5.184 9.176 12.476 1.00 92.06 312 SER A CA 1
ATOM 2420 C C . SER A 1 312 ? 6.240 10.255 12.716 1.00 92.06 312 SER A C 1
ATOM 2422 O O . SER A 1 312 ? 7.406 9.991 12.477 1.00 92.06 312 SER A O 1
ATOM 2424 N N . GLU A 1 313 ? 5.866 11.463 13.146 1.00 90.25 313 GLU A N 1
ATOM 2425 C CA . GLU A 1 313 ? 6.814 12.548 13.443 1.00 90.25 313 GLU A CA 1
ATOM 2426 C C . GLU A 1 313 ? 7.020 12.774 14.942 1.00 90.25 313 GLU A C 1
ATOM 2428 O O . GLU A 1 313 ? 8.152 12.960 15.380 1.00 90.25 313 GLU A O 1
ATOM 2433 N N . CYS A 1 314 ? 5.958 12.730 15.752 1.00 91.06 314 CYS A N 1
ATOM 2434 C CA . CYS A 1 314 ? 6.079 12.955 17.196 1.00 91.06 314 CYS A CA 1
ATOM 2435 C C . CYS A 1 314 ? 6.786 11.800 17.914 1.00 91.06 314 CYS A C 1
ATOM 2437 O O . CYS A 1 314 ? 7.568 12.044 18.831 1.00 91.06 314 CYS A O 1
ATOM 2439 N N . ASN A 1 315 ? 6.509 10.551 17.521 1.00 86.00 315 ASN A N 1
ATOM 2440 C CA . ASN A 1 315 ? 6.992 9.369 18.242 1.00 86.00 315 ASN A CA 1
ATOM 2441 C C . ASN A 1 315 ? 8.410 8.933 17.846 1.00 86.00 315 ASN A C 1
ATOM 2443 O O . ASN A 1 315 ? 9.022 8.163 18.577 1.00 86.00 315 ASN A O 1
ATOM 2447 N N . LEU A 1 316 ? 8.974 9.457 16.751 1.00 66.56 316 LEU A N 1
ATOM 2448 C CA . LEU A 1 316 ? 10.383 9.212 16.404 1.00 66.56 316 LEU A CA 1
ATOM 2449 C C . LEU A 1 316 ? 11.362 9.843 17.408 1.00 66.56 316 LEU A C 1
ATOM 2451 O O . LEU A 1 316 ? 12.523 9.451 17.454 1.00 66.56 316 LEU A O 1
ATOM 2455 N N . ASN A 1 317 ? 10.894 10.783 18.234 1.00 54.38 317 ASN A N 1
ATOM 2456 C CA . ASN A 1 317 ? 11.721 11.461 19.232 1.00 54.38 317 ASN A CA 1
ATOM 2457 C C . ASN A 1 317 ? 11.606 10.861 20.644 1.00 54.38 317 ASN A C 1
ATOM 2459 O O . ASN A 1 317 ? 12.364 11.264 21.521 1.00 54.38 317 ASN A O 1
ATOM 2463 N N . SER A 1 318 ? 10.679 9.928 20.894 1.00 46.06 318 SER A N 1
ATOM 2464 C CA . SER A 1 318 ? 10.425 9.394 22.244 1.00 46.06 318 SER A CA 1
ATOM 2465 C C . SER A 1 318 ? 11.235 8.143 22.611 1.00 46.06 318 SER A C 1
ATOM 2467 O O . SER A 1 318 ? 11.196 7.741 23.765 1.00 46.06 318 SER A O 1
ATOM 2469 N N . GLU A 1 319 ? 11.977 7.542 21.675 1.00 35.84 319 GLU A N 1
ATOM 2470 C CA . GLU A 1 319 ? 12.849 6.374 21.932 1.00 35.84 319 GLU A CA 1
ATOM 2471 C C . GLU A 1 319 ? 14.347 6.739 22.074 1.00 35.84 319 GLU A C 1
ATOM 2473 O O . GLU A 1 319 ? 15.199 5.855 22.081 1.00 35.84 319 GLU A O 1
ATOM 2478 N N . ILE A 1 320 ? 14.692 8.032 22.189 1.00 35.38 320 ILE A N 1
ATOM 2479 C CA . ILE A 1 320 ? 16.085 8.518 22.352 1.00 35.38 320 ILE A CA 1
ATOM 2480 C C . ILE A 1 320 ? 16.302 9.177 23.737 1.00 35.38 320 ILE A C 1
ATOM 2482 O O . ILE A 1 320 ? 17.137 10.065 23.881 1.00 35.38 320 ILE A O 1
ATOM 2486 N N . ILE A 1 321 ? 15.566 8.773 24.778 1.00 30.33 321 ILE A N 1
ATOM 2487 C CA . ILE A 1 321 ? 15.808 9.235 26.162 1.00 30.33 321 ILE A CA 1
ATOM 2488 C C . ILE A 1 321 ? 16.124 8.044 27.056 1.00 30.33 321 ILE A C 1
ATOM 2490 O O . ILE A 1 321 ? 15.317 7.089 27.047 1.00 30.33 321 ILE A O 1
#

pLDDT: mean 84.52, std 14.93, range [30.33, 98.12]

Solvent-accessible surface area (backbone atoms only — not comparable to full-atom values): 17783 Å² total; per-residue (Å²): 134,87,83,77,88,48,70,69,36,38,30,32,74,21,92,72,57,70,89,81,83,69,74,77,71,54,47,90,77,59,54,52,26,35,25,75,38,68,46,90,51,69,103,86,47,38,30,36,30,32,36,27,70,80,65,70,40,74,48,80,42,67,64,53,77,88,75,76,50,45,55,59,32,76,46,70,82,66,77,59,87,60,92,46,103,75,40,36,66,45,77,34,48,69,36,48,79,31,74,72,48,44,53,50,54,54,50,40,54,74,67,67,56,63,70,66,37,28,26,43,32,45,40,38,24,70,75,38,50,69,59,40,43,50,53,46,67,74,44,27,87,54,23,30,30,43,29,36,31,41,59,50,72,71,47,53,54,54,54,64,71,20,88,51,34,29,30,44,34,37,32,54,56,49,65,76,56,49,63,53,60,73,64,45,56,60,29,33,31,42,35,40,33,34,53,88,83,50,80,52,80,65,88,63,81,60,74,75,48,88,32,54,36,29,36,41,35,33,40,38,51,54,58,68,53,38,49,37,53,48,38,32,34,12,81,42,26,30,34,41,33,37,55,48,18,57,41,79,94,60,31,55,92,60,46,42,63,54,53,58,73,29,58,59,71,47,46,43,35,37,35,40,32,42,68,54,102,85,45,92,77,39,51,77,46,72,65,55,38,52,52,52,52,50,49,40,46,47,60,34,49,78,70,74,42,79,52,49,75,45,40,66,67,69,55,71,65,69,80,78,118

InterPro domains:
  IPR010606 Mib-herc2 [PF06701] (8-66)
  IPR037252 Mib/herc2 domain superfamily [SSF159034] (5-67)

Secondary structure (DSSP, 8-state):
--PPP-TT-EEEE-TT---SSS-STTTTTT--EEEEEEE--STT--EEEEEETTT--EEEEE--GGGS--SEEEP--------SS---EEE-HHHHH-HHHHHHHHHHHHTT-----SEEEEEETTT-HHHHHHHHHHHTTT-SEEEEES--HHHHHHHHT-TT--EEEEES--HHHHHHHTT-TT-SEEEEE--TTS---S-PPPP---S---EEEEE-SSHHHHHHHHHHTTTT-SEEEEE-BSSTTSB-TTHHHHHHHHT-SS--EEEEES-BTTB------HHHHHHHHHHHHHHHHHTT---EEEETTTGGGTT--

Organism: Thrips palmi (NCBI:txid161013)

Nearest PDB structures (foldseek):
  4h41-assembly1_B  TM=3.210E-01  e=1.660E-01  Bacteroides thetaiotaomicron VPI-5482
  4h41-assembly1_C  TM=2.004E-01  e=9.435E-02  Bacteroides thetaiotaomicron VPI-5482

Sequence (321 aa):
MVQRVRHGSRVARGRDWKVVKHGNQDGTPPGPGTVTAVAHGDPIGKGVQVTWDRTGKVHWYSMGCRTRKCELRLLPPELKPHIGADQKLIDVSSMSFQTEMKSIWEFSVRSNLKPCVRTLLGLHCDVDPAWSLTVLQQAAPR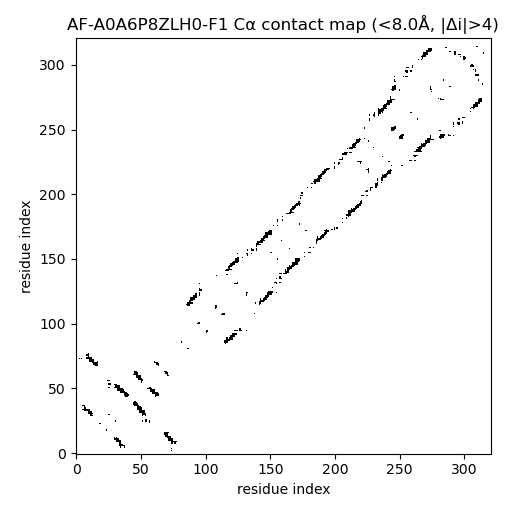LKALQLVSPQQQHLDAALAMPLLEGLCVCNVTGPQLQQVVRMASLRRLELHCPPDAALSDIFTFPGTAAGLRWLRSGLYPLVTALALVRAHADTLEELQLVAASTEPYGCPDLARELQRCGLKKLKKMVILRRDAHDAFCRHDQNTCREQLSQILHIFSERGLSVAVLCSECNLNSEII

Radius of gyration: 24.14 Å; Cα contacts (8 Å, |Δi|>4): 578; chains: 1; bounding box: 73×46×48 Å